Protein AF-0000000073270057 (afdb_homodimer)

Secondary structure (DSSP, 8-state):
-GGGT--GGG-----S-SSHHHHHHHIIIIIIHHHT--EEEEEEEGGGHHHHHHHHHHHHHHHHHHSTT---EEEEEEEP-TTTS-HHHHHHHHHHHHHHHHHHHHHHTT--SHHHHHHHHHHT-TTT-HHHHHHHHHH--HHHHTT-/-GGGT--GGG-----S-SSHHHHHHHIIIIIIHHHT--EEEEEEEGGGHHHHHHHHHHHHHHHHHHSTT---EEEEEEEP-TTTS-HHHHHHHHHHHHHHHHHHHHHHTT--SHHHHHHHHHHT-TTT-HHHHHHHHHH--HHHHTT-

Foldseek 3Di:
DVVVVPDPVVDDDDPLDPDLLSVQQCCVPVPCVVVVPQEEEDEEAPLQQLLNVLNNCLLQVQCQQAPPSHHHHYHYHHDYCPPVDDPVVSVVSSVVNVVNSVVVCVVCVPPNHNVVVVCCCQCPNQVRPPVNVVVVVVVPPVVVVVVD/DVVVVPDPVVDDDDPLDPDLLSVQQCCVPVPCVVVVPQEDEDEEAPLQQLLNVLNNCLLQVQCQQAPVSHHHHYHYHHDYCPPVDDPVVSVVSSVVNVVNSVVVCVVCVPPNHNVVVVCCCQCPNQVRPPVNVVVVVVPPPVVVVVVD

InterPro domains:
  IPR003848 Domain of unknown function DUF218 [PF02698] (4-61)
  IPR014729 Rossmann-like alpha/beta/alpha sandwich fold [G3DSA:3.40.50.620] (1-71)
  IPR051599 Cell Envelope Integrity and Synthesis Associated Protein [PTHR30336] (4-132)

Solvent-accessible surface area (backbone atoms only — not comparable to full-atom values): 16628 Å² total; per-residue (Å²): 100,67,84,71,67,47,59,58,88,70,50,79,73,74,85,72,44,86,47,71,65,37,45,34,48,46,48,38,30,66,39,28,59,46,57,63,55,45,72,47,78,48,75,44,45,44,66,52,38,66,37,50,49,55,42,38,50,50,47,53,46,21,34,35,72,60,39,88,81,53,75,68,50,78,46,82,44,69,38,82,55,78,86,73,54,57,68,69,58,47,53,52,49,39,52,52,35,52,52,50,38,54,50,50,50,60,74,49,66,79,53,72,35,33,36,47,51,48,50,44,42,45,66,62,33,50,86,50,5,48,78,32,35,69,56,40,69,64,56,66,44,70,71,60,65,68,71,104,98,65,84,71,66,47,58,58,89,71,48,80,71,75,86,72,46,87,46,70,64,36,46,32,49,46,49,38,32,66,39,27,60,45,56,63,54,45,70,46,78,47,74,44,46,45,68,51,36,66,39,50,50,55,40,38,52,49,48,52,46,21,35,36,72,59,40,89,78,53,75,66,48,77,44,82,44,68,38,83,55,78,86,72,54,56,70,68,56,45,51,51,49,38,52,52,34,51,52,51,37,52,51,48,50,62,73,48,65,80,53,74,34,33,36,47,51,48,50,44,40,45,66,64,34,51,86,50,5,50,79,33,35,69,56,40,67,64,56,66,43,72,71,60,63,67,71,107

Organism: Auxenochlorella protothecoides (NCBI:txid3075)

Nearest PDB structures (foldseek):
  6bo7-assembly2_E  TM=6.286E-01  e=2.097E+00  Plasmodium vivax
  6bo7-assembly2_E  TM=6.281E-01  e=4.415E+00  Plasmodium vivax
  4y7k-assembly1_E  TM=2.689E-01  e=6.740E+00  Methanosarcina acetivorans C2A

Radius of gyration: 20.95 Å; Cα contacts (8 Å, |Δi|>4): 346; chains: 2; bounding box: 43×62×50 Å

Structure (mmCIF, N/CA/C/O backbone):
data_AF-0000000073270057-model_v1
#
loop_
_entity.id
_entity.type
_entity.pdbx_description
1 polymer 'DUF218 domain-containing protein'
#
loop_
_atom_site.group_PDB
_atom_site.id
_atom_site.type_symbol
_atom_site.label_atom_id
_atom_site.label_alt_id
_atom_site.label_comp_id
_atom_site.label_asym_id
_atom_site.label_entity_id
_atom_site.label_seq_id
_atom_site.pdbx_PDB_ins_code
_atom_site.Cartn_x
_atom_site.Cartn_y
_atom_site.Cartn_z
_atom_site.occupancy
_atom_site.B_iso_or_equiv
_atom_site.auth_seq_id
_atom_site.auth_comp_id
_atom_site.auth_asym_id
_atom_site.auth_atom_id
_atom_site.pdbx_PDB_model_num
ATOM 1 N N . MET A 1 1 ? 14.992 17.047 -1.521 1 48.62 1 MET A N 1
ATOM 2 C CA . MET A 1 1 ? 15.344 16.078 -0.495 1 48.62 1 MET A CA 1
ATOM 3 C C . MET A 1 1 ? 16.672 15.391 -0.826 1 48.62 1 MET A C 1
ATOM 5 O O . MET A 1 1 ? 17.609 15.422 -0.025 1 48.62 1 MET A O 1
ATOM 9 N N . LEU A 1 2 ? 16.75 14.672 -1.949 1 47.75 2 LEU A N 1
ATOM 10 C CA . LEU A 1 2 ? 18.047 14.148 -2.367 1 47.75 2 LEU A CA 1
ATOM 11 C C . LEU A 1 2 ? 19.078 15.266 -2.484 1 47.75 2 LEU A C 1
ATOM 13 O O . LEU A 1 2 ? 20.234 15.094 -2.1 1 47.75 2 LEU A O 1
ATOM 17 N N . GLY A 1 3 ? 18.484 16.203 -2.889 1 47.69 3 GLY A N 1
ATOM 18 C CA . GLY A 1 3 ? 19.375 17.344 -3.062 1 47.69 3 GLY A CA 1
ATOM 19 C C . GLY A 1 3 ? 19.922 17.875 -1.753 1 47.69 3 GLY A C 1
ATOM 20 O O . GLY A 1 3 ? 20.938 18.578 -1.735 1 47.69 3 GLY A O 1
ATOM 21 N N . LEU A 1 4 ? 19.25 17.547 -0.734 1 53.75 4 LEU A N 1
ATOM 22 C CA . LEU A 1 4 ? 19.672 18.094 0.555 1 53.75 4 LEU A CA 1
ATOM 23 C C . LEU A 1 4 ? 20.578 17.109 1.296 1 53.75 4 LEU A C 1
ATOM 25 O O . LEU A 1 4 ? 20.891 17.328 2.467 1 53.75 4 LEU A O 1
ATOM 29 N N . GLY A 1 5 ? 21 16.062 0.644 1 50.72 5 GLY A N 1
ATOM 30 C CA . GLY A 1 5 ? 22.016 15.211 1.239 1 50.72 5 GLY A CA 1
ATOM 31 C C . GLY A 1 5 ? 21.438 13.977 1.906 1 50.72 5 GLY A C 1
ATOM 32 O O . GLY A 1 5 ? 22.141 13.266 2.625 1 50.72 5 GLY A O 1
ATOM 33 N N . LEU A 1 6 ? 20.109 13.836 1.943 1 53.03 6 LEU A N 1
ATOM 34 C CA . LEU A 1 6 ? 19.562 12.625 2.543 1 53.03 6 LEU A CA 1
ATOM 35 C C . LEU A 1 6 ? 19.922 11.398 1.712 1 53.03 6 LEU A C 1
ATOM 37 O O . LEU A 1 6 ? 19.922 11.453 0.48 1 53.03 6 LEU A O 1
ATOM 41 N N . PRO A 1 7 ? 20.516 10.492 2.516 1 51.38 7 PRO A N 1
ATOM 42 C CA . PRO A 1 7 ? 20.844 9.281 1.763 1 51.38 7 PRO A CA 1
ATOM 43 C C . PRO A 1 7 ? 19.656 8.711 0.992 1 51.38 7 PRO A C 1
ATOM 45 O O . PRO A 1 7 ? 18.516 8.797 1.459 1 51.38 7 PRO A O 1
ATOM 48 N N . ALA A 1 8 ? 19.875 8.469 -0.181 1 50.47 8 ALA A N 1
ATOM 49 C CA . ALA A 1 8 ? 18.859 7.969 -1.1 1 50.47 8 ALA A CA 1
ATOM 50 C C . ALA A 1 8 ? 18.109 6.785 -0.494 1 50.47 8 ALA A C 1
ATOM 52 O O . ALA A 1 8 ? 16.906 6.629 -0.704 1 50.47 8 ALA A O 1
ATOM 53 N N . ASN A 1 9 ? 18.844 6.043 0.317 1 51.12 9 ASN A N 1
ATOM 54 C CA . ASN A 1 9 ? 18.25 4.844 0.906 1 51.12 9 ASN A CA 1
ATOM 55 C C . ASN A 1 9 ? 17.266 5.195 2.02 1 51.12 9 ASN A C 1
ATOM 57 O O . ASN A 1 9 ? 16.547 4.328 2.514 1 51.12 9 ASN A O 1
ATOM 61 N N . SER A 1 10 ? 17.266 6.449 2.242 1 50.81 10 SER A N 1
ATOM 62 C CA . SER A 1 10 ? 16.391 6.875 3.322 1 50.81 10 SER A CA 1
ATOM 63 C C . SER A 1 10 ? 15.07 7.414 2.777 1 50.81 10 SER A C 1
ATOM 65 O O . SER A 1 10 ? 14.172 7.777 3.545 1 50.81 10 SER A O 1
ATOM 67 N N . LEU A 1 11 ? 15.062 7.57 1.479 1 52.53 11 LEU A N 1
ATOM 68 C CA . LEU A 1 11 ? 13.859 8.133 0.872 1 52.53 11 LEU A CA 1
ATOM 69 C C . LEU A 1 11 ? 12.984 7.039 0.273 1 52.53 11 LEU A C 1
ATOM 71 O O . LEU A 1 11 ? 13.469 6.203 -0.495 1 52.53 11 LEU A O 1
ATOM 75 N N . LEU A 1 12 ? 11.883 6.832 0.981 1 56.53 12 LEU A N 1
ATOM 76 C CA . LEU A 1 12 ? 10.891 5.934 0.403 1 56.53 12 LEU A CA 1
ATOM 77 C C . LEU A 1 12 ? 9.844 6.711 -0.378 1 56.53 12 LEU A C 1
ATOM 79 O O . LEU A 1 12 ? 9.336 7.73 0.101 1 56.53 12 LEU A O 1
ATOM 83 N N . LYS A 1 13 ? 9.914 6.562 -1.73 1 54.62 13 LYS A N 1
ATOM 84 C CA . LYS A 1 13 ? 8.852 7.172 -2.525 1 54.62 13 LYS A CA 1
ATOM 85 C C . LYS A 1 13 ? 7.605 6.293 -2.543 1 54.62 13 LYS A C 1
ATOM 87 O O . LYS A 1 13 ? 7.688 5.09 -2.803 1 54.62 13 LYS A O 1
ATOM 92 N N . GLU A 1 14 ? 6.543 6.809 -1.896 1 54.81 14 GLU A N 1
ATOM 93 C CA . GLU A 1 14 ? 5.281 6.094 -2.039 1 54.81 14 GLU A CA 1
ATOM 94 C C . GLU A 1 14 ? 4.508 6.574 -3.264 1 54.81 14 GLU A C 1
ATOM 96 O O . GLU A 1 14 ? 4.238 7.77 -3.402 1 54.81 14 GLU A O 1
ATOM 101 N N . CYS A 1 15 ? 4.391 5.762 -4.27 1 50.41 15 CYS A N 1
ATOM 102 C CA . CYS A 1 15 ? 3.77 6.145 -5.531 1 50.41 15 CYS A CA 1
ATOM 103 C C . CYS A 1 15 ? 2.277 5.828 -5.523 1 50.41 15 CYS A C 1
ATOM 105 O O . CYS A 1 15 ? 1.575 6.105 -6.496 1 50.41 15 CYS A O 1
ATOM 107 N N . SER A 1 16 ? 1.818 5.406 -4.438 1 54.44 16 SER A N 1
ATOM 108 C CA . SER A 1 16 ? 0.433 4.949 -4.414 1 54.44 16 SER A CA 1
ATOM 109 C C . SER A 1 16 ? -0.507 6.059 -3.953 1 54.44 16 SER A C 1
ATOM 111 O O . SER A 1 16 ? -1.729 5.898 -3.984 1 54.44 16 SER A O 1
ATOM 113 N N . SER A 1 17 ? 0.063 7.188 -3.623 1 62.81 17 SER A N 1
ATOM 114 C CA . SER A 1 17 ? -0.764 8.195 -2.965 1 62.81 17 SER A CA 1
ATOM 115 C C . SER A 1 17 ? -1.146 9.312 -3.928 1 62.81 17 SER A C 1
ATOM 117 O O . SER A 1 17 ? -0.277 9.93 -4.551 1 62.81 17 SER A O 1
ATOM 119 N N . TYR A 1 18 ? -2.471 9.453 -4.133 1 67.81 18 TYR A N 1
ATOM 120 C CA . TYR A 1 18 ? -2.984 10.516 -4.996 1 67.81 18 TYR A CA 1
ATOM 121 C C . TYR A 1 18 ? -3.422 11.719 -4.176 1 67.81 18 TYR A C 1
ATOM 123 O O . TYR A 1 18 ? -3.654 12.797 -4.727 1 67.81 18 TYR A O 1
ATOM 131 N N . ASP A 1 19 ? -3.508 11.562 -2.916 1 81.62 19 ASP A N 1
ATOM 132 C CA . ASP A 1 19 ? -3.93 12.633 -2.023 1 81.62 19 ASP A CA 1
ATOM 133 C C . ASP A 1 19 ? -3.432 12.391 -0.6 1 81.62 19 ASP A C 1
ATOM 135 O O . ASP A 1 19 ? -2.719 11.422 -0.343 1 81.62 19 ASP A O 1
ATOM 139 N N . THR A 1 20 ? -3.734 13.312 0.233 1 88 20 THR A N 1
ATOM 140 C CA . THR A 1 20 ? -3.219 13.266 1.597 1 88 20 THR A CA 1
ATOM 141 C C . THR A 1 20 ? -3.789 12.07 2.354 1 88 20 THR A C 1
ATOM 143 O O . THR A 1 20 ? -3.117 11.492 3.209 1 88 20 THR A O 1
ATOM 146 N N . VAL A 1 21 ? -5.043 11.688 2.039 1 91.94 21 VAL A N 1
ATOM 147 C CA . VAL A 1 21 ? -5.645 10.508 2.658 1 91.94 21 VAL A CA 1
ATOM 148 C C . VAL A 1 21 ? -4.836 9.266 2.299 1 91.94 21 VAL A C 1
ATOM 150 O O . VAL A 1 21 ? -4.508 8.453 3.17 1 91.94 21 VAL A O 1
ATOM 153 N N . GLY A 1 22 ? -4.516 9.188 1.061 1 90.81 22 GLY A N 1
ATOM 154 C CA . GLY A 1 22 ? -3.672 8.094 0.619 1 90.81 22 GLY A CA 1
ATOM 155 C C . GLY A 1 22 ? -2.307 8.086 1.277 1 90.81 22 GLY A C 1
ATOM 156 O O . GLY A 1 22 ? -1.794 7.031 1.65 1 90.81 22 GLY A O 1
ATOM 157 N N . ASN A 1 23 ? -1.718 9.273 1.425 1 88.44 23 ASN A N 1
ATOM 158 C CA . ASN A 1 23 ? -0.438 9.383 2.117 1 88.44 23 ASN A CA 1
ATOM 159 C C . ASN A 1 23 ? -0.498 8.758 3.508 1 88.44 23 ASN A C 1
ATOM 161 O O . ASN A 1 23 ? 0.405 8.016 3.9 1 88.44 23 ASN A O 1
ATOM 165 N N . GLY A 1 24 ? -1.526 9.055 4.199 1 93.44 24 GLY A N 1
ATOM 166 C CA . GLY A 1 24 ? -1.699 8.492 5.531 1 93.44 24 GLY A CA 1
ATOM 167 C C . GLY A 1 24 ? -1.9 6.992 5.523 1 93.44 24 GLY A C 1
ATOM 168 O O . GLY A 1 24 ? -1.242 6.27 6.273 1 93.44 24 GLY A O 1
ATOM 169 N N . TYR A 1 25 ? -2.756 6.566 4.648 1 93.06 25 TYR A N 1
ATOM 170 C CA . TYR A 1 25 ? -3.121 5.152 4.602 1 93.06 25 TYR A CA 1
ATOM 171 C C . TYR A 1 25 ? -1.956 4.305 4.105 1 93.06 25 TYR A C 1
ATOM 173 O O . TYR A 1 25 ? -1.595 3.309 4.734 1 93.06 25 TYR A O 1
ATOM 181 N N . PHE A 1 26 ? -1.362 4.699 3.061 1 91.5 26 PHE A N 1
ATOM 182 C CA . PHE A 1 26 ? -0.358 3.863 2.412 1 91.5 26 PHE A CA 1
ATOM 183 C C . PHE A 1 26 ? 0.968 3.932 3.16 1 91.5 26 PHE A C 1
ATOM 185 O O . PHE A 1 26 ? 1.716 2.953 3.201 1 91.5 26 PHE A O 1
ATOM 192 N N . SER A 1 27 ? 1.348 5.082 3.789 1 91.12 27 SER A N 1
ATOM 193 C CA . SER A 1 27 ? 2.525 5.129 4.648 1 91.12 27 SER A CA 1
ATOM 194 C C . SER A 1 27 ? 2.396 4.156 5.816 1 91.12 27 SER A C 1
ATOM 196 O O . SER A 1 27 ? 3.385 3.547 6.234 1 91.12 27 SER A O 1
ATOM 198 N N . LEU A 1 28 ? 1.19 4.027 6.273 1 92.62 28 LEU A N 1
ATOM 199 C CA . LEU A 1 28 ? 0.91 3.098 7.363 1 92.62 28 LEU A CA 1
ATOM 200 C C . LEU A 1 28 ? 1.009 1.653 6.883 1 92.62 28 LEU A C 1
ATOM 202 O O . LEU A 1 28 ? 1.769 0.859 7.441 1 92.62 28 LEU A O 1
ATOM 206 N N . THR A 1 29 ? 0.277 1.354 5.852 1 92.19 29 THR A N 1
ATOM 207 C CA . THR A 1 29 ? 0.037 -0.037 5.48 1 92.19 29 THR A CA 1
ATOM 208 C C . THR A 1 29 ? 1.23 -0.607 4.719 1 92.19 29 THR A C 1
ATOM 210 O O . THR A 1 29 ? 1.597 -1.769 4.91 1 92.19 29 THR A O 1
ATOM 213 N N . ILE A 1 30 ? 1.859 0.177 3.916 1 90.44 30 ILE A N 1
ATOM 214 C CA . ILE A 1 30 ? 2.939 -0.307 3.062 1 90.44 30 ILE A CA 1
ATOM 215 C C . ILE A 1 30 ? 4.258 -0.28 3.832 1 90.44 30 ILE A C 1
ATOM 217 O O . ILE A 1 30 ? 5.129 -1.124 3.613 1 90.44 30 ILE A O 1
ATOM 221 N N . HIS A 1 31 ? 4.367 0.638 4.84 1 90.56 31 HIS A N 1
ATOM 222 C CA . HIS A 1 31 ? 5.684 0.838 5.43 1 90.56 31 HIS A CA 1
ATOM 223 C C . HIS A 1 31 ? 5.652 0.629 6.941 1 90.56 31 HIS A C 1
ATOM 225 O O . HIS A 1 31 ? 6.301 -0.281 7.461 1 90.56 31 HIS A O 1
ATOM 231 N N . ALA A 1 32 ? 4.898 1.386 7.641 1 90.94 32 ALA A N 1
ATOM 232 C CA . ALA A 1 32 ? 4.984 1.407 9.094 1 90.94 32 ALA A CA 1
ATOM 233 C C . ALA A 1 32 ? 4.648 0.041 9.688 1 90.94 32 ALA A C 1
ATOM 235 O O . ALA A 1 32 ? 5.355 -0.455 10.562 1 90.94 32 ALA A O 1
ATOM 236 N N . ILE A 1 33 ? 3.584 -0.578 9.172 1 90.5 33 ILE A N 1
ATOM 237 C CA . ILE A 1 33 ? 3.137 -1.846 9.742 1 90.5 33 ILE A CA 1
ATOM 238 C C . ILE A 1 33 ? 4.141 -2.945 9.406 1 90.5 33 ILE A C 1
ATOM 240 O O . ILE A 1 33 ? 4.68 -3.598 10.297 1 90.5 33 ILE A O 1
ATOM 244 N N . PRO A 1 34 ? 4.484 -3.084 8.125 1 90.44 34 PRO A N 1
ATOM 245 C CA . PRO A 1 34 ? 5.391 -4.191 7.816 1 90.44 34 PRO A CA 1
ATOM 246 C C . PRO A 1 34 ? 6.793 -3.986 8.391 1 90.44 34 PRO A C 1
ATOM 248 O O . PRO A 1 34 ? 7.457 -4.953 8.766 1 90.44 34 PRO A O 1
ATOM 251 N N . ALA A 1 35 ? 7.254 -2.803 8.484 1 89.19 35 ALA A N 1
ATOM 252 C CA . ALA A 1 35 ? 8.602 -2.512 8.969 1 89.19 35 ALA A CA 1
ATOM 253 C C . ALA A 1 35 ? 8.617 -2.371 10.484 1 89.19 35 ALA A C 1
ATOM 255 O O . ALA A 1 35 ? 9.688 -2.227 11.094 1 89.19 35 ALA A O 1
ATOM 256 N N . ARG A 1 36 ? 7.488 -2.311 11.062 1 88.62 36 ARG A N 1
ATOM 257 C CA . ARG A 1 36 ? 7.316 -2.16 12.508 1 88.62 36 ARG A CA 1
ATOM 258 C C . ARG A 1 36 ? 7.863 -0.821 12.992 1 88.62 36 ARG A C 1
ATOM 260 O O . ARG A 1 36 ? 8.523 -0.751 14.031 1 88.62 36 ARG A O 1
ATOM 267 N N . TRP A 1 37 ? 7.688 0.157 12.133 1 89.31 37 TRP A N 1
ATOM 268 C CA . TRP A 1 37 ? 7.992 1.517 12.57 1 89.31 37 TRP A CA 1
ATOM 269 C C . TRP A 1 37 ? 6.969 2.006 13.586 1 89.31 37 TRP A C 1
ATOM 271 O O . TRP A 1 37 ? 5.762 1.844 13.383 1 89.31 37 TRP A O 1
ATOM 281 N N . ARG A 1 38 ? 7.445 2.623 14.656 1 90.69 38 ARG A N 1
ATOM 282 C CA . ARG A 1 38 ? 6.52 3.084 15.695 1 90.69 38 ARG A CA 1
ATOM 283 C C . ARG A 1 38 ? 6.609 4.594 15.867 1 90.69 38 ARG A C 1
ATOM 285 O O . ARG A 1 38 ? 5.734 5.203 16.484 1 90.69 38 ARG A O 1
ATOM 292 N N . ARG A 1 39 ? 7.672 5.145 15.398 1 91.62 39 ARG A N 1
ATOM 293 C CA . ARG A 1 39 ? 7.879 6.586 15.461 1 91.62 39 ARG A CA 1
ATOM 294 C C . ARG A 1 39 ? 7.938 7.188 14.055 1 91.62 39 ARG A C 1
ATOM 296 O O . ARG A 1 39 ? 8.719 6.734 13.219 1 91.62 39 ARG A O 1
ATOM 303 N N . LEU A 1 40 ? 7.047 8.141 13.797 1 92.12 40 LEU A N 1
ATOM 304 C CA . LEU A 1 40 ? 7.004 8.789 12.484 1 92.12 40 LEU A CA 1
ATOM 305 C C . LEU A 1 40 ? 6.973 10.305 12.625 1 92.12 40 LEU A C 1
ATOM 307 O O . LEU A 1 40 ? 6.262 10.836 13.484 1 92.12 40 LEU A O 1
ATOM 311 N N . ALA A 1 41 ? 7.777 10.945 11.773 1 92.94 41 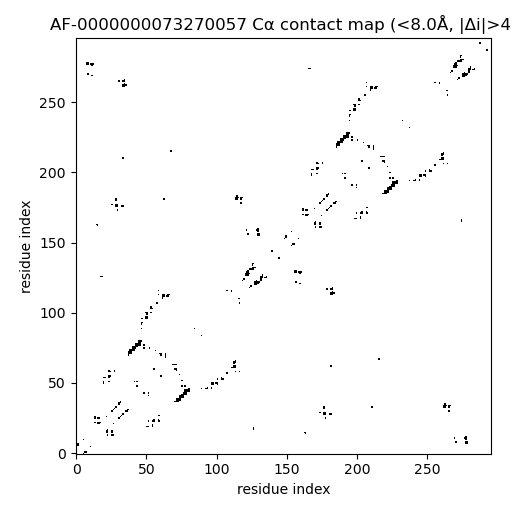ALA A N 1
ATOM 312 C CA . ALA A 1 41 ? 7.719 12.398 11.664 1 92.94 41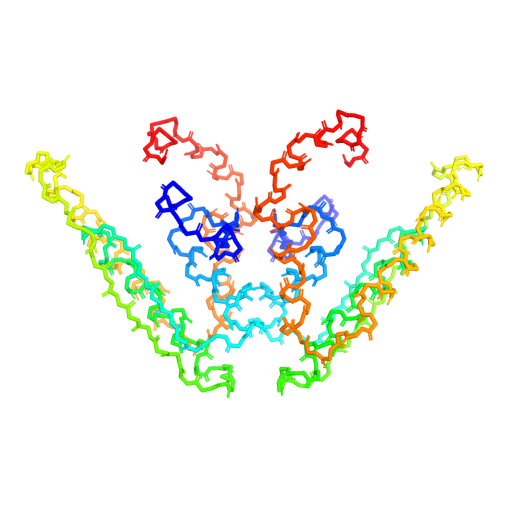 ALA A CA 1
ATOM 313 C C . ALA A 1 41 ? 7.027 12.82 10.367 1 92.94 41 ALA A C 1
ATOM 315 O O . ALA A 1 41 ? 7.375 12.352 9.281 1 92.94 41 ALA A O 1
ATOM 316 N N . VAL A 1 42 ? 6.016 13.625 10.5 1 92.19 42 VAL A N 1
ATOM 317 C CA . VAL A 1 42 ? 5.312 14.188 9.359 1 92.19 42 VAL A CA 1
ATOM 318 C C . VAL A 1 42 ? 5.73 15.641 9.148 1 92.19 42 VAL A C 1
ATOM 320 O O . VAL A 1 42 ? 5.613 16.469 10.062 1 92.19 42 VAL A O 1
ATOM 323 N N . ILE A 1 43 ? 6.316 15.93 7.965 1 91 43 ILE A N 1
ATOM 324 C CA . ILE A 1 43 ? 6.789 17.281 7.652 1 91 43 ILE A CA 1
ATOM 325 C C . ILE A 1 43 ? 6.035 17.812 6.441 1 91 43 ILE A C 1
ATOM 327 O O . ILE A 1 43 ? 5.977 17.172 5.395 1 91 43 ILE A O 1
ATOM 331 N N . THR A 1 44 ? 5.34 18.891 6.555 1 89.81 44 THR A N 1
ATOM 332 C CA . THR A 1 44 ? 4.664 19.547 5.441 1 89.81 44 THR A CA 1
ATOM 333 C C . THR A 1 44 ? 4.52 21.047 5.703 1 89.81 44 THR A C 1
ATOM 335 O O . THR A 1 44 ? 4.957 21.547 6.742 1 89.81 44 THR A O 1
ATOM 338 N N . SER A 1 45 ? 3.979 21.766 4.711 1 88.12 45 SER A N 1
ATOM 339 C CA . SER A 1 45 ? 3.76 23.188 4.863 1 88.12 45 SER A CA 1
ATOM 340 C C . SER A 1 45 ? 2.789 23.484 6 1 88.12 45 SER A C 1
ATOM 342 O O . SER A 1 45 ? 1.885 22.703 6.273 1 88.12 45 SER A O 1
ATOM 344 N N . ALA A 1 46 ? 2.98 24.656 6.586 1 92.19 46 ALA A N 1
ATOM 345 C CA . ALA A 1 46 ? 2.174 25.047 7.738 1 92.19 46 ALA A CA 1
ATOM 346 C C . ALA A 1 46 ? 0.689 25.078 7.391 1 92.19 46 ALA A C 1
ATOM 348 O O . ALA A 1 46 ? -0.147 24.609 8.172 1 92.19 46 ALA A O 1
ATOM 349 N N . PHE A 1 47 ? 0.32 25.625 6.289 1 90 47 PHE A N 1
ATOM 350 C CA . PHE A 1 47 ? -1.087 25.75 5.93 1 90 47 PHE A CA 1
ATOM 351 C C . PHE A 1 47 ? -1.717 24.391 5.707 1 90 47 PHE A C 1
ATOM 353 O O . PHE A 1 47 ? -2.934 24.234 5.836 1 90 47 PHE A O 1
ATOM 360 N N . HIS A 1 48 ? -0.917 23.391 5.383 1 92.56 48 HIS A N 1
ATOM 361 C CA . HIS A 1 48 ? -1.385 22.047 5.062 1 92.56 48 HIS A CA 1
ATOM 362 C C . HIS A 1 48 ? -1.366 21.141 6.293 1 92.56 48 HIS A C 1
ATOM 364 O O . HIS A 1 48 ? -1.983 20.078 6.297 1 92.56 48 HIS A O 1
ATOM 370 N N . MET A 1 49 ? -0.755 21.516 7.348 1 95.69 49 MET A N 1
ATOM 371 C CA . MET A 1 49 ? -0.464 20.656 8.492 1 95.69 49 MET A CA 1
ATOM 372 C C . MET A 1 49 ? -1.746 20.266 9.219 1 95.69 49 MET A C 1
ATOM 374 O O . MET A 1 49 ? -1.892 19.109 9.656 1 95.69 49 MET A O 1
ATOM 378 N N . PRO A 1 50 ? -2.693 21.156 9.336 1 96.06 50 PRO A N 1
ATOM 379 C CA . PRO A 1 50 ? -3.912 20.734 10.031 1 96.06 50 PRO A CA 1
ATOM 380 C C . PRO A 1 50 ? -4.582 19.531 9.375 1 96.06 50 PRO A C 1
ATOM 382 O O . PRO A 1 50 ? -5.004 18.594 10.07 1 96.06 50 PRO A O 1
ATOM 385 N N . ARG A 1 51 ? -4.621 19.5 8.117 1 95.88 51 ARG A N 1
ATOM 386 C CA . ARG A 1 51 ? -5.223 18.375 7.398 1 95.88 51 ARG A CA 1
ATOM 387 C C . ARG A 1 51 ? -4.367 17.125 7.527 1 95.88 51 ARG A C 1
ATOM 389 O O . ARG A 1 51 ? -4.887 16.031 7.77 1 95.88 51 ARG A O 1
ATOM 396 N N . ALA A 1 52 ? -3.111 17.281 7.344 1 94.81 52 ALA A N 1
ATOM 397 C CA . ALA A 1 52 ? -2.203 16.156 7.488 1 94.81 52 ALA A CA 1
ATOM 398 C C . ALA A 1 52 ? -2.328 15.516 8.875 1 94.81 52 ALA A C 1
ATOM 400 O O . ALA A 1 52 ? -2.475 14.297 8.992 1 94.81 52 ALA A O 1
ATOM 401 N N . ARG A 1 53 ? -2.328 16.375 9.836 1 97.25 53 ARG A N 1
ATOM 402 C CA . ARG A 1 53 ? -2.424 15.906 11.219 1 97.25 53 ARG A CA 1
ATOM 403 C C . ARG A 1 53 ? -3.717 15.133 11.445 1 97.25 53 ARG A C 1
ATOM 405 O O . ARG A 1 53 ? -3.705 14.055 12.039 1 97.25 53 ARG A O 1
ATOM 412 N N . ALA A 1 54 ? -4.773 15.664 11.023 1 97.69 54 ALA A N 1
ATOM 413 C CA . ALA A 1 54 ? -6.066 15.008 11.195 1 97.69 54 ALA A CA 1
ATOM 414 C C . ALA A 1 54 ? -6.074 13.625 10.547 1 97.69 54 ALA A C 1
ATOM 416 O O . ALA A 1 54 ? -6.531 12.648 11.148 1 97.69 54 ALA A O 1
ATOM 417 N N . ILE A 1 55 ? -5.551 13.508 9.414 1 97.12 55 ILE A N 1
ATOM 418 C CA . ILE A 1 55 ? -5.578 12.281 8.633 1 97.12 55 ILE A CA 1
ATOM 419 C C . ILE A 1 55 ? -4.641 11.25 9.258 1 97.12 55 ILE A C 1
ATOM 421 O O . ILE A 1 55 ? -5.027 10.094 9.453 1 97.12 55 ILE A O 1
ATOM 425 N N . PHE A 1 56 ? -3.439 11.672 9.562 1 97.12 56 PHE A N 1
ATOM 426 C CA . PHE A 1 56 ? -2.471 10.742 10.133 1 97.12 56 PHE A CA 1
ATOM 427 C C . PHE A 1 56 ? -2.908 10.281 11.516 1 97.12 56 PHE A C 1
ATOM 429 O O . PHE A 1 56 ? -2.809 9.094 11.836 1 97.12 56 PHE A O 1
ATOM 436 N N . ASP A 1 57 ? -3.379 11.18 12.312 1 96.62 57 ASP A N 1
ATOM 437 C CA . ASP A 1 57 ? -3.855 10.805 13.633 1 96.62 57 ASP A CA 1
ATOM 438 C C . ASP A 1 57 ? -4.977 9.773 13.547 1 96.62 57 ASP A C 1
ATOM 440 O O . ASP A 1 57 ? -4.973 8.781 14.273 1 96.62 57 ASP A O 1
ATOM 444 N N . THR A 1 58 ? -5.91 10.023 12.703 1 96.5 58 THR A N 1
ATOM 445 C CA . THR A 1 58 ? -7.039 9.109 12.555 1 96.5 58 THR A CA 1
ATOM 446 C C . THR A 1 58 ? -6.578 7.754 12.039 1 96.5 58 THR A C 1
ATOM 448 O O . THR A 1 58 ? -6.914 6.719 12.609 1 96.5 58 THR A O 1
ATOM 451 N N . THR A 1 59 ? -5.836 7.75 10.984 1 95.75 59 THR A N 1
ATOM 452 C CA . THR A 1 59 ? -5.406 6.527 10.312 1 95.75 59 THR A CA 1
ATOM 453 C C . THR A 1 59 ? -4.551 5.672 11.234 1 95.75 59 THR A C 1
ATOM 455 O O . THR A 1 59 ? -4.836 4.488 11.438 1 95.75 59 THR A O 1
ATOM 458 N N . TYR A 1 60 ? -3.547 6.285 11.781 1 94.81 60 TYR A N 1
ATOM 459 C CA . TYR A 1 60 ? -2.637 5.551 12.656 1 94.81 60 TYR A CA 1
ATOM 460 C C . TYR A 1 60 ? -3.309 5.207 13.977 1 94.81 60 TYR A C 1
ATOM 462 O O . TYR A 1 60 ? -2.99 4.188 14.602 1 94.81 60 TYR A O 1
ATOM 470 N N . GLY A 1 61 ? -4.238 6.066 14.422 1 93.44 61 GLY A N 1
ATOM 471 C CA . GLY A 1 61 ? -5.039 5.754 15.594 1 93.44 61 GLY A CA 1
ATOM 472 C C . GLY A 1 61 ? -5.91 4.523 15.414 1 93.44 61 GLY A C 1
ATOM 473 O O . GLY A 1 61 ? -6.008 3.691 16.312 1 93.44 61 GLY A O 1
ATOM 474 N N . LEU A 1 62 ? -6.531 4.438 14.273 1 93 62 LEU A N 1
ATOM 475 C CA . LEU A 1 62 ? -7.355 3.271 13.977 1 93 62 LEU A CA 1
ATOM 476 C C . LEU A 1 62 ? -6.523 1.996 13.984 1 93 62 LEU A C 1
ATOM 478 O O . LEU A 1 62 ? -6.992 0.946 14.43 1 93 62 LEU A O 1
ATOM 482 N N . ALA A 1 63 ? -5.305 2.068 13.461 1 92 63 ALA A N 1
ATOM 483 C CA . ALA A 1 63 ? -4.414 0.913 13.438 1 92 63 ALA A CA 1
ATOM 484 C C . ALA A 1 63 ? -4.016 0.5 14.844 1 92 63 ALA A C 1
ATOM 486 O O . ALA A 1 63 ? -3.926 -0.692 15.148 1 92 63 ALA A O 1
ATOM 487 N N . THR A 1 64 ? -3.703 1.442 15.695 1 88.5 64 THR A N 1
ATOM 488 C CA . THR A 1 64 ? -3.344 1.184 17.094 1 88.5 64 THR A CA 1
ATOM 489 C C . THR A 1 64 ? -4.465 0.434 17.797 1 88.5 64 THR A C 1
ATOM 491 O O . THR A 1 64 ? -4.207 -0.517 18.547 1 88.5 64 THR A O 1
ATOM 494 N N . ARG A 1 65 ? -5.645 0.77 17.531 1 81.69 65 ARG A N 1
ATOM 495 C CA . ARG A 1 65 ? -6.801 0.193 18.219 1 81.69 65 ARG A CA 1
ATOM 496 C C . ARG A 1 65 ? -7.078 -1.221 17.719 1 81.69 65 ARG A C 1
ATOM 498 O O . ARG A 1 65 ? -7.672 -2.031 18.422 1 81.69 65 ARG A O 1
ATOM 505 N N . SER A 1 66 ? -6.625 -1.384 16.531 1 72.94 66 SER A N 1
ATOM 506 C CA . SER A 1 66 ? -7.133 -2.605 15.914 1 72.94 66 SER A CA 1
ATOM 507 C C . SER A 1 66 ? -6 -3.582 15.617 1 72.94 66 SER A C 1
ATOM 509 O O . SER A 1 66 ? -6.23 -4.789 15.492 1 72.94 66 SER A O 1
ATOM 511 N N . LEU A 1 67 ? -4.898 -2.984 15.406 1 71.81 67 LEU A N 1
ATOM 512 C CA . LEU A 1 67 ? -3.793 -3.879 15.078 1 71.81 67 LEU A CA 1
ATOM 513 C C . LEU A 1 67 ? -2.828 -4.008 16.25 1 71.81 67 LEU A C 1
ATOM 515 O O . LEU A 1 67 ? -2.734 -3.102 17.078 1 71.81 67 LEU A O 1
ATOM 519 N N . LEU A 1 68 ? -2.566 -4.949 16.953 1 59.34 68 LEU A N 1
ATOM 520 C CA . LEU A 1 68 ? -2.041 -5.34 18.266 1 59.34 68 LEU A CA 1
ATOM 521 C C . LEU A 1 68 ? -0.668 -4.723 18.5 1 59.34 68 LEU A C 1
ATOM 523 O O . LEU A 1 68 ? -0.084 -4.898 19.578 1 59.34 68 LEU A O 1
ATOM 527 N N . GLY A 1 69 ? -0.231 -3.986 17.688 1 60.75 69 GLY A N 1
ATOM 528 C CA . GLY A 1 69 ? 1.209 -3.854 17.844 1 60.75 69 GLY A CA 1
ATOM 529 C C . GLY A 1 69 ? 1.614 -2.648 18.672 1 60.75 69 GLY A C 1
ATOM 530 O O . GLY A 1 69 ? 2.781 -2.25 18.672 1 60.75 69 GLY A O 1
ATOM 531 N N . GLY A 1 70 ? 0.636 -1.97 19.562 1 73.94 70 GLY A N 1
ATOM 532 C CA . GLY A 1 70 ? 1.017 -0.839 20.391 1 73.94 70 GLY A CA 1
ATOM 533 C C . GLY A 1 70 ? 0.863 0.497 19.688 1 73.94 70 GLY A C 1
ATOM 534 O O . GLY A 1 70 ? 0.593 0.543 18.484 1 73.94 70 GLY A O 1
ATOM 535 N N . PRO A 1 71 ? 1.003 1.606 20.438 1 84.75 71 PRO A N 1
ATOM 536 C CA . PRO A 1 71 ? 0.742 2.947 19.906 1 84.75 71 PRO A CA 1
ATOM 537 C C . PRO A 1 71 ? 1.856 3.447 18.984 1 84.75 71 PRO A C 1
ATOM 539 O O . PRO A 1 71 ? 2.992 2.975 19.078 1 84.75 71 PRO A O 1
ATOM 542 N N . PHE A 1 72 ? 1.457 4.219 18 1 91.75 72 PHE A N 1
ATOM 543 C CA . PHE A 1 72 ? 2.393 4.973 17.172 1 91.75 72 PHE A CA 1
ATOM 544 C C . PHE A 1 72 ? 2.684 6.336 17.797 1 91.75 72 PHE A C 1
ATOM 546 O O . PHE A 1 72 ? 1.792 6.965 18.375 1 91.75 72 PHE A O 1
ATOM 553 N N . ALA A 1 73 ? 3.99 6.754 17.797 1 93.81 73 ALA A N 1
ATOM 554 C CA . ALA A 1 73 ? 4.375 8.109 18.172 1 93.81 73 ALA A CA 1
ATOM 555 C C . ALA A 1 73 ? 4.535 8.992 16.938 1 93.81 73 ALA A C 1
ATOM 557 O O . ALA A 1 73 ? 5.52 8.875 16.203 1 93.81 73 ALA A O 1
ATOM 558 N N . LEU A 1 74 ? 3.557 9.828 16.703 1 95.5 74 LEU A N 1
ATOM 559 C CA . LEU A 1 74 ? 3.605 10.734 15.562 1 95.5 74 LEU A CA 1
ATOM 560 C C . LEU A 1 74 ? 4.105 12.109 15.984 1 95.5 74 LEU A C 1
ATOM 562 O O . LEU A 1 74 ? 3.664 12.648 17 1 95.5 74 LEU A O 1
ATOM 566 N N . SER A 1 75 ? 5.098 12.625 15.32 1 95.69 75 SER A N 1
ATOM 567 C CA . SER A 1 75 ? 5.527 14.008 15.5 1 95.69 75 SER A CA 1
ATOM 568 C C . SER A 1 75 ? 5.266 14.828 14.242 1 95.69 75 SER A C 1
ATOM 570 O O . SER A 1 75 ? 5.406 14.336 13.125 1 95.69 75 SER A O 1
ATOM 572 N N . TYR A 1 76 ? 4.891 16.094 14.453 1 96 76 TYR A N 1
ATOM 573 C CA . TYR A 1 76 ? 4.496 16.969 13.352 1 96 76 TYR A CA 1
ATOM 574 C C . TYR A 1 76 ? 5.379 18.203 13.289 1 96 76 TYR A C 1
ATOM 576 O O . TYR A 1 76 ? 5.586 18.875 14.305 1 96 76 TYR A O 1
ATOM 584 N N . HIS A 1 77 ? 5.914 18.438 12.086 1 92.44 77 HIS A N 1
ATOM 585 C CA . HIS A 1 77 ? 6.809 19.562 11.875 1 92.44 77 HIS A CA 1
ATOM 586 C C . HIS A 1 77 ? 6.363 20.406 10.68 1 92.44 77 HIS A C 1
ATOM 588 O O . HIS A 1 77 ? 6.27 19.906 9.562 1 92.44 77 HIS A O 1
ATOM 594 N N . GLU A 1 78 ? 6.152 21.703 10.961 1 93.12 78 GLU A N 1
ATOM 595 C CA . GLU A 1 78 ? 5.641 22.609 9.93 1 93.12 78 GLU A CA 1
ATOM 596 C C . GLU A 1 78 ? 6.773 23.359 9.234 1 93.12 78 GLU A C 1
ATOM 598 O O . GLU A 1 78 ? 7.691 23.844 9.898 1 93.12 78 GLU A O 1
ATOM 603 N N . ALA A 1 79 ? 6.785 23.328 7.906 1 88.31 79 ALA A N 1
ATOM 604 C CA . ALA A 1 79 ? 7.625 24.234 7.141 1 88.31 79 ALA A CA 1
ATOM 605 C C . ALA A 1 79 ? 6.938 25.578 6.938 1 88.31 79 ALA A C 1
ATOM 607 O O . ALA A 1 79 ? 5.766 25.625 6.559 1 88.31 79 ALA A O 1
ATOM 608 N N . SER A 1 80 ? 7.66 26.578 7.184 1 87.44 80 SER A N 1
ATOM 609 C CA . SER A 1 80 ? 7.082 27.922 7.148 1 87.44 80 SER A CA 1
ATOM 610 C C . SER A 1 80 ? 6.566 28.266 5.754 1 87.44 80 SER A C 1
ATOM 612 O O . SER A 1 80 ? 7.219 27.953 4.754 1 87.44 80 SER A O 1
ATOM 614 N N . ASP A 1 81 ? 5.367 28.906 5.75 1 83.69 81 ASP A N 1
ATOM 615 C CA . ASP A 1 81 ? 4.785 29.391 4.496 1 83.69 81 ASP A CA 1
ATOM 616 C C . ASP A 1 81 ? 5.113 30.859 4.266 1 83.69 81 ASP A C 1
ATOM 618 O O . ASP A 1 81 ? 4.648 31.453 3.295 1 83.69 81 ASP A O 1
ATOM 622 N N . GLU A 1 82 ? 5.766 31.359 5.156 1 81.94 82 GLU A N 1
ATOM 623 C CA . GLU A 1 82 ? 6.012 32.812 5.117 1 81.94 82 GLU A CA 1
ATOM 624 C C . GLU A 1 82 ? 6.652 33.219 3.793 1 81.94 82 GLU A C 1
ATOM 626 O O . GLU A 1 82 ? 7.633 32.594 3.355 1 81.94 82 GLU A O 1
ATOM 631 N N . GLY A 1 83 ? 6.086 34.25 3.207 1 83.75 83 GLY A N 1
ATOM 632 C CA . GLY A 1 83 ? 6.633 34.844 2 1 83.75 83 GLY A CA 1
ATOM 633 C C . GLY A 1 83 ? 6.363 34.031 0.751 1 83.75 83 GLY A C 1
ATOM 634 O O . GLY A 1 83 ? 6.762 34.438 -0.349 1 83.75 83 GLY A O 1
ATOM 635 N N . LEU A 1 84 ? 5.68 33.031 0.938 1 80.12 84 LEU A N 1
ATOM 636 C CA . LEU A 1 84 ? 5.48 32.156 -0.203 1 80.12 84 LEU A CA 1
ATOM 637 C C . LEU A 1 84 ? 4.203 32.5 -0.956 1 80.12 84 LEU A C 1
ATOM 639 O O . LEU A 1 84 ? 4.094 32.25 -2.156 1 80.12 84 LEU A O 1
ATOM 643 N N . PHE A 1 85 ? 3.26 33.125 -0.186 1 82.25 85 PHE A N 1
ATOM 644 C CA . PHE A 1 85 ? 1.962 33.438 -0.781 1 82.25 85 PHE A CA 1
ATOM 645 C C . PHE A 1 85 ? 1.532 34.844 -0.464 1 82.25 85 PHE A C 1
ATOM 647 O O . PHE A 1 85 ? 1.929 35.406 0.56 1 82.25 85 PHE A O 1
ATOM 654 N N . ASP A 1 86 ? 0.805 35.312 -1.417 1 88.56 86 ASP A N 1
ATOM 655 C CA . ASP A 1 86 ? 0.039 36.531 -1.091 1 88.56 86 ASP A CA 1
ATOM 656 C C . ASP A 1 86 ? -0.93 36.25 0.06 1 88.56 86 ASP A C 1
ATOM 658 O O . ASP A 1 86 ? -1.531 35.188 0.138 1 88.56 86 ASP A O 1
ATOM 662 N N . PRO A 1 87 ? -1.069 37.219 0.933 1 88.38 87 PRO A N 1
ATOM 663 C CA . PRO A 1 87 ? -1.917 37 2.109 1 88.38 87 PRO A CA 1
ATOM 664 C C . PRO A 1 87 ? -3.316 36.531 1.748 1 88.38 87 PRO A C 1
ATOM 666 O O . PRO A 1 87 ? -3.881 35.688 2.459 1 88.38 87 PRO A O 1
ATOM 669 N N . GLU A 1 88 ? -3.871 37.031 0.715 1 88.31 88 GLU A N 1
ATOM 670 C CA . GLU A 1 88 ? -5.215 36.625 0.312 1 88.31 88 GLU A CA 1
ATOM 671 C C . GLU A 1 88 ? -5.23 35.188 -0.161 1 88.31 88 GLU A C 1
ATOM 673 O O . GLU A 1 88 ? -6.172 34.438 0.134 1 88.31 88 GLU A O 1
ATOM 678 N N . VAL A 1 89 ? -4.25 34.844 -0.889 1 88.62 89 VAL A N 1
ATOM 679 C CA . VAL A 1 89 ? -4.125 33.469 -1.379 1 88.62 89 VAL A CA 1
ATOM 680 C C . VAL A 1 89 ? -3.941 32.5 -0.202 1 88.62 89 VAL A C 1
ATOM 682 O O . VAL A 1 89 ? -4.566 31.453 -0.155 1 88.62 89 VAL A O 1
ATOM 685 N N . LEU A 1 90 ? -3.115 32.938 0.729 1 89.44 90 LEU A N 1
ATOM 686 C CA . LEU A 1 90 ? -2.881 32.125 1.913 1 89.44 90 LEU A CA 1
ATOM 687 C C . LEU A 1 90 ? -4.176 31.891 2.689 1 89.44 90 LEU A C 1
ATOM 689 O O . LEU A 1 90 ? -4.461 30.781 3.131 1 89.44 90 LEU A O 1
ATOM 693 N N . ALA A 1 91 ? -4.902 32.938 2.832 1 90.12 91 ALA A N 1
ATOM 694 C CA . ALA A 1 91 ? -6.168 32.844 3.557 1 90.12 91 ALA A CA 1
ATOM 695 C C . ALA A 1 91 ? -7.121 31.875 2.877 1 90.12 91 ALA A C 1
ATOM 697 O O . ALA A 1 91 ? -7.805 31.109 3.547 1 90.12 91 ALA A O 1
ATOM 698 N N . THR A 1 92 ? -7.164 31.922 1.596 1 89.88 92 THR A N 1
ATOM 699 C CA . THR A 1 92 ? -8.016 31.031 0.826 1 89.88 92 THR A CA 1
ATOM 700 C C . THR A 1 92 ? -7.57 29.578 0.999 1 89.88 92 THR A C 1
ATOM 702 O O . THR A 1 92 ? -8.398 28.688 1.158 1 89.88 92 THR A O 1
ATOM 705 N N . ARG A 1 93 ? -6.34 29.375 0.958 1 88.12 93 ARG A N 1
ATOM 706 C CA . ARG A 1 93 ? -5.789 28.047 1.146 1 88.12 93 ARG A CA 1
ATOM 707 C C . ARG A 1 93 ? -6.117 27.5 2.535 1 88.12 93 ARG A C 1
ATOM 709 O O . ARG A 1 93 ? -6.523 26.344 2.678 1 88.12 93 ARG A O 1
ATOM 716 N N . VAL A 1 94 ? -5.961 28.344 3.461 1 91.31 94 VAL A N 1
ATOM 717 C CA . VAL A 1 94 ? -6.23 27.953 4.84 1 91.31 94 VAL A CA 1
ATOM 718 C C . VAL A 1 94 ? -7.699 27.562 4.988 1 91.31 94 VAL A C 1
ATOM 720 O O . VAL A 1 94 ? -8.023 26.562 5.621 1 91.31 94 VAL A O 1
ATOM 723 N N . ALA A 1 95 ? -8.531 28.328 4.426 1 92.06 95 ALA A N 1
ATOM 724 C CA . ALA A 1 95 ? -9.969 28.047 4.496 1 92.06 95 ALA A CA 1
ATOM 725 C C . ALA A 1 95 ? -10.297 26.703 3.84 1 92.06 95 ALA A C 1
ATOM 727 O O . ALA A 1 95 ? -11.102 25.938 4.363 1 92.06 95 ALA A O 1
ATOM 728 N N . LYS A 1 96 ? -9.703 26.438 2.711 1 92.62 96 LYS A N 1
ATOM 729 C CA . LYS A 1 96 ? -9.914 25.172 2.006 1 92.62 96 LYS A CA 1
ATOM 730 C C . LYS A 1 96 ? -9.445 24 2.848 1 92.62 96 LYS A C 1
ATOM 732 O O . LYS A 1 96 ? -10.109 22.953 2.893 1 92.62 96 LYS A O 1
ATOM 737 N N . GLU A 1 97 ? -8.305 24.188 3.471 1 93.12 97 GLU A N 1
ATOM 738 C CA . GLU A 1 97 ? -7.773 23.141 4.336 1 93.12 97 GLU A CA 1
ATOM 739 C C . GLU A 1 97 ? -8.711 22.859 5.512 1 93.12 97 GLU A C 1
ATOM 741 O O . GLU A 1 97 ? -8.938 21.719 5.883 1 93.12 97 GLU A O 1
ATOM 746 N N . GLN A 1 98 ? -9.234 23.938 6.074 1 94.44 98 GLN A N 1
ATOM 747 C CA . GLN A 1 98 ? -10.148 23.781 7.199 1 94.44 98 GLN A CA 1
ATOM 748 C C . GLN A 1 98 ? -11.406 23.031 6.785 1 94.44 98 GLN A C 1
ATOM 750 O O . GLN A 1 98 ? -11.891 22.172 7.527 1 94.44 98 GLN A O 1
ATOM 755 N N . ALA A 1 99 ? -11.875 23.344 5.656 1 94.38 99 ALA A N 1
ATOM 756 C CA . ALA A 1 99 ? -13.047 22.641 5.145 1 94.38 99 ALA A CA 1
ATOM 757 C C . ALA A 1 99 ? -12.75 21.172 4.914 1 94.38 99 ALA A C 1
ATOM 759 O O . ALA A 1 99 ? -13.586 20.312 5.207 1 94.38 99 ALA A O 1
ATOM 760 N N . ALA A 1 100 ? -11.617 20.875 4.41 1 93.69 100 ALA A N 1
ATOM 761 C CA . ALA A 1 100 ? -11.195 19.484 4.16 1 93.69 100 ALA A CA 1
ATOM 762 C C . ALA A 1 100 ? -11.086 18.703 5.465 1 93.69 100 ALA A C 1
ATOM 764 O O . ALA A 1 100 ? -11.445 17.531 5.527 1 93.69 100 ALA A O 1
ATOM 765 N N . VAL A 1 101 ? -10.594 19.359 6.457 1 96.31 101 VAL A N 1
ATOM 766 C CA . VAL A 1 101 ? -10.469 18.734 7.766 1 96.31 101 VAL A CA 1
ATOM 767 C C . VAL A 1 101 ? -11.852 18.375 8.312 1 96.31 101 VAL A C 1
ATOM 769 O O . VAL A 1 101 ? -12.07 17.266 8.805 1 96.31 101 VAL A O 1
ATOM 772 N N . ALA A 1 102 ? -12.727 19.328 8.227 1 96.5 102 ALA A N 1
ATOM 773 C CA . ALA A 1 102 ? -14.086 19.109 8.719 1 96.5 102 ALA A CA 1
ATOM 774 C C . ALA A 1 102 ? -14.75 17.938 7.988 1 96.5 102 ALA A C 1
ATOM 776 O O . ALA A 1 102 ? -15.406 17.109 8.609 1 96.5 102 ALA A O 1
ATOM 777 N N . THR A 1 103 ? -14.633 17.859 6.719 1 94.56 103 THR A N 1
ATOM 778 C CA . THR A 1 103 ? -15.18 16.781 5.906 1 94.56 103 THR A CA 1
ATOM 779 C C . THR A 1 103 ? -14.578 15.438 6.316 1 94.56 103 THR A C 1
ATOM 781 O O . THR A 1 103 ? -15.297 14.445 6.457 1 94.56 103 THR A O 1
ATOM 784 N N . TRP A 1 104 ? -13.289 15.422 6.492 1 95.38 104 TRP A N 1
ATOM 785 C CA . TRP A 1 104 ? -12.602 14.211 6.91 1 95.38 104 TRP A CA 1
ATOM 786 C C . TRP A 1 104 ? -13.125 13.719 8.258 1 95.38 104 TRP A C 1
ATOM 788 O O . TRP A 1 104 ? -13.43 12.531 8.414 1 95.38 104 TRP A O 1
ATOM 798 N N . GLN A 1 105 ? -13.211 14.664 9.156 1 96 105 GLN A N 1
ATOM 799 C CA . GLN A 1 105 ? -13.688 14.312 10.492 1 96 105 GLN A CA 1
ATOM 800 C C . GLN A 1 105 ? -15.117 13.781 10.445 1 96 105 GLN A C 1
ATOM 802 O O . GLN A 1 105 ? -15.453 12.82 11.141 1 96 105 GLN A O 1
ATOM 807 N N . ARG A 1 106 ? -15.875 14.359 9.641 1 95.31 106 ARG A N 1
ATOM 808 C CA . ARG A 1 106 ? -17.25 13.898 9.477 1 95.31 106 ARG A CA 1
ATOM 809 C C . ARG A 1 106 ? -17.281 12.5 8.875 1 95.31 106 ARG A C 1
ATOM 811 O O . ARG A 1 106 ? -17.984 11.617 9.383 1 95.31 106 ARG A O 1
ATOM 818 N N . ASP A 1 107 ? -16.578 12.289 7.828 1 93.56 107 ASP A N 1
ATOM 819 C CA . ASP A 1 107 ? -16.594 11.031 7.094 1 93.56 107 ASP A CA 1
ATOM 820 C C . ASP A 1 107 ? -16.062 9.891 7.961 1 93.56 107 ASP A C 1
ATOM 822 O O . ASP A 1 107 ? -16.484 8.742 7.812 1 93.56 107 ASP A O 1
ATOM 826 N N . THR A 1 108 ? -15.133 10.195 8.883 1 95.75 108 THR A N 1
ATOM 827 C CA . THR A 1 108 ? -14.438 9.133 9.594 1 95.75 108 THR A CA 1
ATOM 828 C C . THR A 1 108 ? -14.953 9.008 11.023 1 95.75 108 THR A C 1
ATOM 830 O O . THR A 1 108 ? -14.453 8.188 11.797 1 95.75 108 THR A O 1
ATOM 833 N N . SER A 1 109 ? -15.914 9.797 11.359 1 95.31 109 SER A N 1
ATOM 834 C CA . SER A 1 109 ? -16.406 9.859 12.734 1 95.31 109 SER A CA 1
ATOM 835 C C . SER A 1 109 ? -16.938 8.508 13.188 1 95.31 109 SER A C 1
ATOM 837 O O . SER A 1 109 ? -16.891 8.18 14.375 1 95.31 109 SER A O 1
ATOM 839 N N . ALA A 1 110 ? -17.328 7.648 12.281 1 93.94 110 ALA A N 1
ATOM 840 C CA . ALA A 1 110 ? -17.969 6.383 12.648 1 93.94 110 ALA A CA 1
ATOM 841 C C . ALA A 1 110 ? -16.969 5.23 12.562 1 93.94 110 ALA A C 1
ATOM 843 O O . ALA A 1 110 ? -17.312 4.086 12.867 1 93.94 110 ALA A O 1
ATOM 844 N N . PHE A 1 111 ? -15.766 5.547 12.156 1 95.12 111 PHE A N 1
ATOM 845 C CA . PHE A 1 111 ? -14.797 4.473 11.984 1 95.12 111 PHE A CA 1
ATOM 846 C C . PHE A 1 111 ? -14.297 3.973 13.328 1 95.12 111 PHE A C 1
ATOM 848 O O . PHE A 1 111 ? -13.859 4.766 14.164 1 95.12 111 PHE A O 1
ATOM 855 N N . ALA A 1 112 ? -14.328 2.701 13.586 1 92.31 112 ALA A N 1
ATOM 856 C CA . ALA A 1 112 ? -13.852 2.104 14.836 1 92.31 112 ALA A CA 1
ATOM 857 C C . ALA A 1 112 ? -12.562 1.326 14.609 1 92.31 112 ALA A C 1
ATOM 859 O O . ALA A 1 112 ? -11.75 1.181 15.523 1 92.31 112 ALA A O 1
ATOM 860 N N . ARG A 1 113 ? -12.5 0.776 13.453 1 92.75 113 ARG A N 1
ATOM 861 C CA . ARG A 1 113 ? -11.367 -0.087 13.141 1 92.75 113 ARG A CA 1
ATOM 862 C C . ARG A 1 113 ? -10.703 0.339 11.836 1 92.75 113 ARG A C 1
ATOM 864 O O . ARG A 1 113 ? -11.312 1.026 11.016 1 92.75 113 ARG A O 1
ATOM 871 N N . LEU A 1 114 ? -9.422 -0.07 11.656 1 93.69 114 LEU A N 1
ATOM 872 C CA . LEU A 1 114 ? -8.719 0.21 10.414 1 93.69 114 LEU A CA 1
ATOM 873 C C . LEU A 1 114 ? -9.461 -0.379 9.219 1 93.69 114 LEU A C 1
ATOM 875 O O . LEU A 1 114 ? -9.453 0.2 8.133 1 93.69 114 LEU A O 1
ATOM 879 N N . ALA A 1 115 ? -10.195 -1.505 9.461 1 93.06 115 ALA A N 1
ATOM 880 C CA . ALA A 1 115 ? -10.984 -2.15 8.414 1 93.06 115 ALA A CA 1
ATOM 881 C C . ALA A 1 115 ? -12.07 -1.216 7.891 1 93.06 115 ALA A C 1
ATOM 883 O O . ALA A 1 115 ? -12.406 -1.25 6.703 1 93.06 115 ALA A O 1
ATOM 884 N N . ASP A 1 116 ? -12.578 -0.362 8.711 1 94.06 116 ASP A N 1
ATOM 885 C CA . ASP A 1 116 ? -13.586 0.611 8.305 1 94.06 116 ASP A CA 1
ATOM 886 C C . ASP A 1 116 ? -13 1.636 7.336 1 94.06 116 ASP A C 1
ATOM 888 O O . ASP A 1 116 ? -13.617 1.974 6.328 1 94.06 116 ASP A O 1
ATOM 892 N N . LEU A 1 117 ? -11.844 2.115 7.664 1 94.62 117 LEU A N 1
ATOM 893 C CA . LEU A 1 117 ? -11.164 3.057 6.781 1 94.62 117 LEU A CA 1
ATOM 894 C C . LEU A 1 117 ? -10.82 2.4 5.445 1 94.62 117 LEU A C 1
ATOM 896 O O . LEU A 1 117 ? -10.992 3.012 4.387 1 94.62 117 LEU A O 1
ATOM 900 N N . HIS A 1 118 ? -10.32 1.184 5.52 1 92.81 118 HIS A N 1
ATOM 901 C CA . HIS A 1 118 ? -10.016 0.426 4.312 1 92.81 118 HIS A CA 1
ATOM 902 C C . HIS A 1 118 ? -11.227 0.331 3.395 1 92.81 118 HIS A C 1
ATOM 904 O O . HIS A 1 118 ? -11.133 0.619 2.199 1 92.81 118 HIS A O 1
ATOM 910 N N . ALA A 1 119 ? -12.305 -0.067 3.975 1 90.62 119 ALA A N 1
ATOM 911 C CA . ALA A 1 119 ? -13.539 -0.234 3.203 1 90.62 119 ALA A CA 1
ATOM 912 C C . ALA A 1 119 ? -13.977 1.088 2.58 1 90.62 119 ALA A C 1
ATOM 914 O O . ALA A 1 119 ? -14.312 1.142 1.395 1 90.62 119 ALA A O 1
ATOM 915 N N . TRP A 1 120 ? -13.969 2.123 3.354 1 91.94 120 TRP A N 1
ATOM 916 C CA . TRP A 1 120 ? -14.375 3.443 2.889 1 91.94 120 TRP A CA 1
ATOM 917 C C . TRP A 1 120 ? -13.453 3.939 1.78 1 91.94 120 TRP A C 1
ATOM 919 O O . TRP A 1 120 ? -13.922 4.445 0.756 1 91.94 120 TRP A O 1
ATOM 929 N N . LEU A 1 121 ? -12.141 3.812 1.999 1 90.19 121 LEU A N 1
ATOM 930 C CA . LEU A 1 121 ? -11.133 4.305 1.066 1 90.19 121 LEU A CA 1
ATOM 931 C C . LEU A 1 121 ? -11.297 3.658 -0.305 1 90.19 121 LEU A C 1
ATOM 933 O O . LEU A 1 121 ? -11.258 4.344 -1.329 1 90.19 121 LEU A O 1
ATOM 937 N N . HIS A 1 122 ? -11.531 2.393 -0.36 1 86.19 122 HIS A N 1
ATOM 938 C CA . HIS A 1 122 ? -11.5 1.656 -1.619 1 86.19 122 HIS A CA 1
ATOM 939 C C . HIS A 1 122 ? -12.891 1.527 -2.223 1 86.19 122 HIS A C 1
ATOM 941 O O . HIS A 1 122 ? -13.031 1.169 -3.395 1 86.19 122 HIS A O 1
ATOM 947 N N . ALA A 1 123 ? -13.898 1.895 -1.457 1 82.56 123 ALA A N 1
ATOM 948 C CA . ALA A 1 123 ? -15.258 1.804 -1.979 1 82.56 123 ALA A CA 1
ATOM 949 C C . ALA A 1 123 ? -15.828 3.189 -2.273 1 82.56 123 ALA A C 1
ATOM 951 O O . ALA A 1 123 ? -16.688 3.342 -3.15 1 82.56 123 ALA A O 1
ATOM 952 N N . THR A 1 124 ? -15.375 4.18 -1.569 1 78.62 124 THR A N 1
ATOM 953 C CA . THR A 1 124 ? -16.078 5.457 -1.592 1 78.62 124 THR A CA 1
ATOM 954 C C . THR A 1 124 ? -15.156 6.582 -2.039 1 78.62 124 THR A C 1
ATOM 956 O O . THR A 1 124 ? -15.562 7.461 -2.805 1 78.62 124 THR A O 1
ATOM 959 N N . HIS A 1 125 ? -13.977 6.5 -1.637 1 81.5 125 HIS A N 1
ATOM 960 C CA . HIS A 1 125 ? -13.062 7.605 -1.904 1 81.5 125 HIS A CA 1
ATOM 961 C C . HIS A 1 125 ? -12.75 7.711 -3.393 1 81.5 125 HIS A C 1
ATOM 963 O O . HIS A 1 125 ? -12.414 6.711 -4.031 1 81.5 125 HIS A O 1
ATOM 969 N N . LEU A 1 126 ? -12.781 8.836 -3.951 1 68.75 126 LEU A N 1
ATOM 970 C CA . LEU A 1 126 ? -12.727 9.109 -5.383 1 68.75 126 LEU A CA 1
ATOM 971 C C . LEU A 1 126 ? -11.422 8.586 -5.984 1 68.75 126 LEU A C 1
ATOM 973 O O . LEU A 1 126 ? -11.43 8.016 -7.078 1 68.75 126 LEU A O 1
ATOM 977 N N . CYS A 1 127 ? -10.367 8.719 -5.262 1 69.44 127 CYS A N 1
ATOM 978 C CA . CYS A 1 127 ? -9.055 8.422 -5.836 1 69.44 127 CYS A CA 1
ATOM 979 C C . CYS A 1 127 ? -8.789 6.926 -5.84 1 69.44 127 CYS A C 1
ATOM 981 O O . CYS A 1 127 ? -7.984 6.438 -6.637 1 69.44 127 CYS A O 1
ATOM 983 N N . TYR A 1 128 ? -9.57 6.203 -5.016 1 73.19 128 TYR A N 1
ATOM 984 C CA . TYR A 1 128 ? -9.109 4.836 -4.82 1 73.19 128 TYR A CA 1
ATOM 985 C C . TYR A 1 128 ? -10.242 3.84 -5.031 1 73.19 128 TYR A C 1
ATOM 987 O O . TYR A 1 128 ? -10.016 2.627 -5.074 1 73.19 128 TYR A O 1
ATOM 995 N N . ALA A 1 129 ? -11.352 4.449 -5.246 1 65.75 129 ALA A N 1
ATOM 996 C CA . ALA A 1 129 ? -12.492 3.592 -5.559 1 65.75 129 ALA A CA 1
ATOM 997 C C . ALA A 1 129 ? -12.5 3.215 -7.039 1 65.75 129 ALA A C 1
ATOM 999 O O . ALA A 1 129 ? -12.562 4.086 -7.906 1 65.75 129 ALA A O 1
ATOM 1000 N N . VAL A 1 130 ? -12.211 1.938 -7.324 1 60.19 130 VAL A N 1
ATOM 1001 C CA . VAL A 1 130 ? -12.125 1.454 -8.695 1 60.19 130 VAL A CA 1
ATOM 1002 C C . VAL A 1 130 ? -13.328 1.944 -9.492 1 60.19 130 VAL A C 1
ATOM 1004 O O . VAL A 1 130 ? -13.188 2.391 -10.633 1 60.19 130 VAL A O 1
ATOM 1007 N N . TYR A 1 131 ? -14.383 1.833 -8.836 1 51.81 131 TYR A N 1
ATOM 1008 C CA . TYR A 1 131 ? -15.602 2.18 -9.555 1 51.81 131 TYR A CA 1
ATOM 1009 C C . TYR A 1 131 ? -15.664 3.676 -9.836 1 51.81 131 TYR A C 1
ATOM 1011 O O . TYR A 1 131 ? -16.375 4.113 -10.75 1 51.81 131 TYR A O 1
ATOM 1019 N N . ARG A 1 132 ? -14.867 4.375 -9.109 1 48.25 132 ARG A N 1
ATOM 1020 C CA . ARG A 1 132 ? -14.938 5.824 -9.266 1 48.25 132 ARG A CA 1
ATOM 1021 C C . ARG A 1 132 ? -13.727 6.352 -10.031 1 48.25 132 ARG A C 1
ATOM 1023 O O . ARG A 1 132 ? -13.617 7.555 -10.273 1 48.25 132 ARG A O 1
ATOM 1030 N N . GLN A 1 133 ? -12.82 5.379 -10.352 1 51.41 133 GLN A N 1
ATOM 1031 C CA . GLN A 1 133 ? -11.57 5.801 -10.984 1 51.41 133 GLN A CA 1
ATOM 1032 C C . GLN A 1 133 ? -11.836 6.496 -12.312 1 51.41 133 GLN A C 1
ATOM 1034 O O . GLN A 1 133 ? -11.07 7.363 -12.727 1 51.41 133 GLN A O 1
ATOM 1039 N N . HIS A 1 134 ? -12.891 5.996 -12.914 1 48.69 134 HIS A N 1
ATOM 1040 C CA . HIS A 1 134 ? -13.242 6.684 -14.156 1 48.69 134 HIS A CA 1
ATOM 1041 C C . HIS A 1 134 ? -13.57 8.148 -13.898 1 48.69 134 HIS A C 1
ATOM 1043 O O . HIS A 1 134 ? -13.445 8.984 -14.797 1 48.69 134 HIS A O 1
ATOM 1049 N N . GLU A 1 135 ? -13.969 8.469 -12.688 1 46.56 135 GLU A N 1
ATOM 1050 C CA . GLU A 1 135 ? -14.297 9.852 -12.328 1 46.56 135 GLU A CA 1
ATOM 1051 C C . GLU A 1 135 ? -13.031 10.664 -12.07 1 46.56 135 GLU A C 1
ATOM 1053 O O . GLU A 1 135 ? -13.031 11.891 -12.234 1 46.56 135 GLU A O 1
ATOM 1058 N N . VAL A 1 136 ? -12.047 9.992 -11.641 1 45.75 136 VAL A N 1
ATOM 1059 C CA . VAL A 1 136 ? -10.773 10.648 -11.375 1 45.75 136 VAL A CA 1
ATOM 1060 C C . VAL A 1 136 ? -10.117 11.055 -12.688 1 45.75 136 VAL A C 1
ATOM 1062 O O . VAL A 1 136 ? -9.57 12.156 -12.797 1 45.75 136 VAL A O 1
ATOM 1065 N N . ALA A 1 137 ? -9.969 10.016 -13.664 1 43.25 137 ALA A N 1
ATOM 1066 C CA . ALA A 1 137 ? -9.461 10.422 -14.977 1 43.25 137 ALA A CA 1
ATOM 1067 C C . ALA A 1 137 ? -10.164 11.68 -15.469 1 43.25 137 ALA A C 1
ATOM 1069 O O . ALA A 1 137 ? -9.547 12.539 -16.109 1 43.25 137 ALA A O 1
ATOM 1070 N N . ALA A 1 138 ? -11.32 11.766 -15.117 1 39.84 138 ALA A N 1
ATOM 1071 C CA . ALA A 1 138 ? -12.023 12.953 -15.594 1 39.84 138 ALA A CA 1
ATOM 1072 C C . ALA A 1 138 ? -11.648 14.18 -14.766 1 39.84 138 ALA A C 1
ATOM 1074 O O . ALA A 1 138 ? -11.805 15.312 -15.219 1 39.84 138 ALA A O 1
ATOM 1075 N N . LYS A 1 139 ? -11.281 13.961 -13.578 1 39.12 139 LYS A N 1
ATOM 1076 C CA . LYS A 1 139 ? -10.938 15.141 -12.789 1 39.12 139 LYS A CA 1
ATOM 1077 C C . LYS A 1 139 ? -9.5 15.578 -13.047 1 39.12 139 LYS A C 1
ATOM 1079 O O . LYS A 1 139 ? -8.984 16.469 -12.367 1 39.12 139 LYS A O 1
ATOM 1084 N N . ASP A 1 140 ? -8.617 14.906 -13.695 1 38.03 140 ASP A N 1
ATOM 1085 C CA . ASP A 1 140 ? -7.383 15.562 -14.117 1 38.03 140 ASP A CA 1
ATOM 1086 C C . ASP A 1 140 ? -7.668 16.969 -14.664 1 38.03 140 ASP A C 1
ATOM 1088 O O . ASP A 1 140 ? -8.008 17.125 -15.836 1 38.03 140 ASP A O 1
ATOM 1092 N N . ASP A 1 141 ? -8.164 17.719 -13.938 1 32.31 141 ASP A N 1
ATOM 1093 C CA . ASP A 1 141 ? -8.102 19.141 -14.258 1 32.31 141 ASP A CA 1
ATOM 1094 C C . ASP A 1 141 ? -6.664 19.594 -14.492 1 32.31 141 ASP A C 1
ATOM 1096 O O . ASP A 1 141 ? -5.805 19.422 -13.633 1 32.31 141 ASP A O 1
ATOM 1100 N N . PRO A 1 142 ? -6.23 19.875 -15.641 1 34.94 142 PRO A N 1
ATOM 1101 C CA . PRO A 1 142 ? -4.922 20.438 -15.977 1 34.94 142 PRO A CA 1
ATOM 1102 C C . PRO A 1 142 ? -4.41 21.422 -14.922 1 34.94 142 PRO A C 1
ATOM 1104 O O . PRO A 1 142 ? -3.199 21.531 -14.703 1 34.94 142 PRO A O 1
ATOM 1107 N N . LYS A 1 143 ? -5.195 22.219 -14.367 1 33.62 143 LYS A N 1
ATOM 1108 C CA . LYS A 1 143 ? -4.742 23.25 -13.445 1 33.62 143 LYS A CA 1
ATOM 1109 C C . LYS A 1 143 ? -4.215 22.641 -12.148 1 33.62 143 LYS A C 1
ATOM 1111 O O . LYS A 1 143 ? -3.289 23.172 -11.539 1 33.62 143 LYS A O 1
ATOM 1116 N N . LEU A 1 144 ? -4.762 21.641 -11.609 1 33.44 144 LEU A N 1
ATOM 1117 C CA . LEU A 1 144 ? -4.332 21.016 -10.359 1 33.44 144 LEU A CA 1
ATOM 1118 C C . LEU A 1 144 ? -3.092 20.156 -10.594 1 33.44 144 LEU A C 1
ATOM 1120 O O . LEU A 1 144 ? -2.199 20.109 -9.742 1 33.44 144 LEU A O 1
ATOM 1124 N N . ALA A 1 145 ? -2.93 19.453 -11.695 1 35.28 145 ALA A N 1
ATOM 1125 C CA . ALA A 1 145 ? -1.689 18.797 -12.086 1 35.28 145 ALA A CA 1
ATOM 1126 C C . ALA A 1 145 ? -0.519 19.781 -12.07 1 35.28 145 ALA A C 1
ATOM 1128 O O . ALA A 1 145 ? 0.616 19.391 -11.781 1 35.28 145 ALA A O 1
ATOM 1129 N N . ALA A 1 146 ? -0.827 20.938 -12.414 1 32.5 146 ALA A N 1
ATOM 1130 C CA . ALA A 1 146 ? 0.169 22 -12.477 1 32.5 146 ALA A CA 1
ATOM 1131 C C . ALA A 1 146 ? 0.586 22.438 -11.07 1 32.5 146 ALA A C 1
ATOM 1133 O O . ALA A 1 146 ? 1.555 23.188 -10.906 1 32.5 146 ALA A O 1
ATOM 1134 N N . THR A 1 147 ? -0.236 22.094 -10.07 1 31.8 147 THR A N 1
ATOM 1135 C CA . THR A 1 147 ? 0.111 22.625 -8.75 1 31.8 147 THR A CA 1
ATOM 1136 C C . THR A 1 147 ? 0.953 21.625 -7.973 1 31.8 147 THR A C 1
ATOM 1138 O O . THR A 1 147 ? 1.4 21.906 -6.859 1 31.8 147 THR A O 1
ATOM 1141 N N . TYR A 1 148 ? 0.998 20.391 -8.383 1 31.47 148 TYR A N 1
ATOM 1142 C CA . TYR A 1 148 ? 1.886 19.438 -7.723 1 31.47 148 TYR A CA 1
ATOM 1143 C C . TYR A 1 148 ? 3.271 19.453 -8.359 1 31.47 148 TYR A C 1
ATOM 1145 O O . TYR A 1 148 ? 3.406 19.656 -9.562 1 31.47 148 TYR A O 1
ATOM 1153 N N . MET B 1 1 ? -13.32 -9.016 -16.281 1 49.19 1 MET B N 1
ATOM 1154 C CA . MET B 1 1 ? -13.836 -9.188 -14.922 1 49.19 1 MET B CA 1
ATOM 1155 C C . MET B 1 1 ? -15.148 -8.438 -14.742 1 49.19 1 MET B C 1
ATOM 1157 O O . MET B 1 1 ? -16.172 -9.031 -14.383 1 49.19 1 MET B O 1
ATOM 1161 N N . LEU B 1 2 ? -15.148 -7.105 -14.859 1 47.88 2 LEU B N 1
ATOM 1162 C CA . LEU B 1 2 ? -16.406 -6.375 -14.844 1 47.88 2 LEU B CA 1
ATOM 1163 C C . LEU B 1 2 ? -17.359 -6.918 -15.906 1 47.88 2 LEU B C 1
ATOM 1165 O O . LEU B 1 2 ? -18.562 -7.062 -15.664 1 47.88 2 LEU B O 1
ATOM 1169 N N . GLY B 1 3 ? -16.688 -7.215 -16.828 1 48.12 3 GLY B N 1
ATOM 1170 C CA . GLY B 1 3 ? -17.484 -7.723 -17.938 1 48.12 3 GLY B CA 1
ATOM 1171 C C . GLY B 1 3 ? -18.156 -9.055 -17.609 1 48.12 3 GLY B C 1
ATOM 1172 O O . GLY B 1 3 ? -19.141 -9.43 -18.25 1 48.12 3 GLY B O 1
ATOM 1173 N N . LEU B 1 4 ? -17.641 -9.68 -16.656 1 54.53 4 LEU B N 1
ATOM 1174 C CA . LEU B 1 4 ? -18.172 -11 -16.328 1 54.53 4 LEU B CA 1
ATOM 1175 C C . LEU B 1 4 ? -19.188 -10.922 -15.211 1 54.53 4 LEU B C 1
ATOM 1177 O O . LEU B 1 4 ? -19.641 -11.945 -14.695 1 54.53 4 LEU B O 1
ATOM 1181 N N . GLY B 1 5 ? -19.578 -9.742 -14.828 1 51.56 5 GLY B N 1
ATOM 1182 C CA . GLY B 1 5 ? -20.703 -9.617 -13.898 1 51.56 5 GLY B CA 1
ATOM 1183 C C . GLY B 1 5 ? -20.25 -9.406 -12.469 1 51.56 5 GLY B C 1
ATOM 1184 O O . GLY B 1 5 ? -21.062 -9.477 -11.547 1 51.56 5 GLY B O 1
ATOM 1185 N N . LEU B 1 6 ? -18.938 -9.438 -12.211 1 53.25 6 LEU B N 1
ATOM 1186 C CA . LEU B 1 6 ? -18.516 -9.18 -10.836 1 53.25 6 LEU B CA 1
ATOM 1187 C C . LEU B 1 6 ? -18.844 -7.75 -10.422 1 53.25 6 LEU B C 1
ATOM 1189 O O . LEU B 1 6 ? -18.703 -6.82 -11.219 1 53.25 6 LEU B O 1
ATOM 1193 N N . PRO B 1 7 ? -19.562 -7.785 -9.273 1 51.75 7 PRO B N 1
ATOM 1194 C CA . PRO B 1 7 ? -19.875 -6.43 -8.82 1 51.75 7 PRO B CA 1
ATOM 1195 C C . PRO B 1 7 ? -18.625 -5.543 -8.727 1 51.75 7 PRO B C 1
ATOM 1197 O O . PRO B 1 7 ? -17.547 -6.023 -8.383 1 51.75 7 PRO B O 1
ATOM 1200 N N . ALA B 1 8 ? -18.734 -4.461 -9.281 1 50.53 8 ALA B N 1
ATOM 1201 C CA . ALA B 1 8 ? -17.641 -3.49 -9.344 1 50.53 8 ALA B CA 1
ATOM 1202 C C . ALA B 1 8 ? -17.031 -3.271 -7.961 1 50.53 8 ALA B C 1
ATOM 1204 O O . ALA B 1 8 ? -15.828 -3.08 -7.832 1 50.53 8 ALA B O 1
ATOM 1205 N N . ASN B 1 9 ? -17.891 -3.412 -6.949 1 51.19 9 ASN B N 1
ATOM 1206 C CA . ASN B 1 9 ? -17.438 -3.166 -5.586 1 51.19 9 ASN B CA 1
ATOM 1207 C C . ASN B 1 9 ? -16.562 -4.309 -5.07 1 51.19 9 ASN B C 1
ATOM 1209 O O . ASN B 1 9 ? -15.953 -4.195 -4.008 1 51.19 9 ASN B O 1
ATOM 1213 N N . SER B 1 10 ? -16.531 -5.254 -5.914 1 51.09 10 SER B N 1
ATOM 1214 C CA . SER B 1 10 ? -15.758 -6.414 -5.488 1 51.09 10 SER B CA 1
ATOM 1215 C C . SER B 1 10 ? -14.359 -6.398 -6.098 1 51.09 10 SER B C 1
ATOM 1217 O O . SER B 1 10 ? -13.539 -7.273 -5.812 1 51.09 10 SER B O 1
ATOM 1219 N N . LEU B 1 11 ? -14.195 -5.48 -7.008 1 53.12 11 LEU B N 1
ATOM 1220 C CA . LEU B 1 11 ? -12.906 -5.422 -7.688 1 53.12 11 LEU B CA 1
ATOM 1221 C C . LEU B 1 11 ? -12.023 -4.324 -7.098 1 53.12 11 LEU B C 1
ATOM 1223 O O . LEU B 1 11 ? -12.461 -3.176 -6.977 1 53.12 11 LEU B O 1
ATOM 1227 N N . LEU B 1 12 ? -11.023 -4.816 -6.387 1 57.09 12 LEU B N 1
ATOM 1228 C CA . LEU B 1 12 ? -10.023 -3.867 -5.918 1 57.09 12 LEU B CA 1
ATOM 1229 C C . LEU B 1 12 ? -8.852 -3.797 -6.891 1 57.09 12 LEU B C 1
ATOM 1231 O O . LEU B 1 12 ? -8.344 -4.828 -7.336 1 57.09 12 LEU B O 1
ATOM 1235 N N . LYS B 1 13 ? -8.758 -2.627 -7.59 1 55.34 13 LYS B N 1
ATOM 1236 C CA . LYS B 1 13 ? -7.582 -2.441 -8.438 1 55.34 13 LYS B CA 1
ATOM 1237 C C . LYS B 1 13 ? -6.387 -1.968 -7.613 1 55.34 13 LYS B C 1
ATOM 1239 O O . LYS B 1 13 ? -6.504 -1.024 -6.828 1 55.34 13 LYS B O 1
ATOM 1244 N N . GLU B 1 14 ? -5.391 -2.848 -7.5 1 54.84 14 GLU B N 1
ATOM 1245 C CA . GLU B 1 14 ? -4.152 -2.371 -6.887 1 54.84 14 GLU B CA 1
ATOM 1246 C C . GLU B 1 14 ? -3.221 -1.76 -7.93 1 54.84 14 GLU B C 1
ATOM 1248 O O . GLU B 1 14 ? -2.875 -2.41 -8.914 1 54.84 14 GLU B O 1
ATOM 1253 N N . CYS B 1 15 ? -3.025 -0.482 -7.891 1 50.53 15 CYS B N 1
ATOM 1254 C CA . CYS B 1 15 ? -2.24 0.227 -8.891 1 50.53 15 CYS B CA 1
ATOM 1255 C C . CYS B 1 15 ? -0.779 0.326 -8.477 1 50.53 15 CYS B C 1
ATOM 1257 O O . CYS B 1 15 ? 0.043 0.883 -9.203 1 50.53 15 CYS B O 1
ATOM 1259 N N . SER B 1 16 ? -0.471 -0.291 -7.414 1 54.5 16 SER B N 1
ATOM 1260 C CA . SER B 1 16 ? 0.877 -0.099 -6.891 1 54.5 16 SER B CA 1
ATOM 1261 C C . SER B 1 16 ? 1.815 -1.205 -7.359 1 54.5 16 SER B C 1
ATOM 1263 O O . SER B 1 16 ? 3.023 -1.146 -7.121 1 54.5 16 SER B O 1
ATOM 1265 N N . SER B 1 17 ? 1.267 -2.145 -8.094 1 63 17 SER B N 1
ATOM 1266 C CA . SER B 1 17 ? 2.066 -3.328 -8.391 1 63 17 SER B CA 1
ATOM 1267 C C . SER B 1 17 ? 2.621 -3.285 -9.805 1 63 17 SER B C 1
ATOM 1269 O O . SER B 1 17 ? 1.867 -3.135 -10.773 1 63 17 SER B O 1
ATOM 1271 N N . TYR B 1 18 ? 3.973 -3.283 -9.883 1 67.88 18 TYR B N 1
ATOM 1272 C CA . TYR B 1 18 ? 4.641 -3.289 -11.18 1 67.88 18 TYR B CA 1
ATOM 1273 C C . TYR B 1 18 ? 5.055 -4.703 -11.57 1 67.88 18 TYR B C 1
ATOM 1275 O O . TYR B 1 18 ? 5.418 -4.953 -12.727 1 67.88 18 TYR B O 1
ATOM 1283 N N . ASP B 1 19 ? 4.977 -5.598 -10.672 1 81.62 19 ASP B N 1
ATOM 1284 C CA . ASP B 1 19 ? 5.348 -6.984 -10.914 1 81.62 19 ASP B CA 1
ATOM 1285 C C . ASP B 1 19 ? 4.676 -7.918 -9.906 1 81.62 19 ASP B C 1
ATOM 1287 O O . ASP B 1 19 ? 3.879 -7.477 -9.078 1 81.62 19 ASP B O 1
ATOM 1291 N N . THR B 1 20 ? 4.938 -9.164 -10.07 1 88 20 THR B N 1
ATOM 1292 C CA . THR B 1 20 ? 4.262 -10.172 -9.258 1 88 20 THR B CA 1
ATOM 1293 C C . THR B 1 20 ? 4.672 -10.047 -7.797 1 88 20 THR B C 1
ATOM 1295 O O . THR B 1 20 ? 3.875 -10.32 -6.898 1 88 20 THR B O 1
ATOM 1298 N N . VAL B 1 21 ? 5.934 -9.641 -7.543 1 92 21 VAL B N 1
ATOM 1299 C CA . VAL B 1 21 ? 6.391 -9.43 -6.176 1 92 21 VAL B CA 1
ATOM 1300 C C . VAL B 1 21 ? 5.562 -8.328 -5.52 1 92 21 VAL B C 1
ATOM 1302 O O . VAL B 1 21 ? 5.094 -8.484 -4.387 1 92 21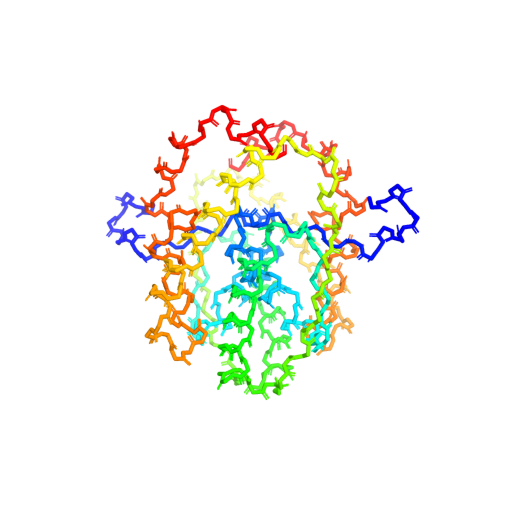 VAL B O 1
ATOM 1305 N N . GLY B 1 22 ? 5.383 -7.297 -6.246 1 90.75 22 GLY B N 1
ATOM 1306 C CA . GLY B 1 22 ? 4.535 -6.219 -5.758 1 90.75 22 GLY B CA 1
ATOM 1307 C C . GLY B 1 22 ? 3.104 -6.656 -5.512 1 90.75 22 GLY B C 1
ATOM 1308 O O . GLY B 1 22 ? 2.49 -6.262 -4.516 1 90.75 22 GLY B O 1
ATOM 1309 N N . ASN B 1 23 ? 2.572 -7.477 -6.418 1 88.5 23 ASN B N 1
ATOM 1310 C CA . ASN B 1 23 ? 1.228 -8.016 -6.23 1 88.5 23 ASN B CA 1
ATOM 1311 C C . ASN B 1 23 ? 1.09 -8.719 -4.883 1 88.5 23 ASN B C 1
ATOM 1313 O O . ASN B 1 23 ? 0.109 -8.508 -4.164 1 88.5 23 ASN B O 1
ATOM 1317 N N . GLY B 1 24 ? 2.049 -9.508 -4.578 1 93.31 24 GLY B N 1
ATOM 1318 C CA . GLY B 1 24 ? 2.035 -10.211 -3.307 1 93.31 24 GLY B CA 1
ATOM 1319 C C . GLY B 1 24 ? 2.148 -9.281 -2.111 1 93.31 24 GLY B C 1
ATOM 1320 O O . GLY B 1 24 ? 1.367 -9.391 -1.162 1 93.31 24 GLY B O 1
ATOM 1321 N N . TYR B 1 25 ? 3.072 -8.375 -2.213 1 93.12 25 TYR B N 1
ATOM 1322 C CA . TYR B 1 25 ? 3.359 -7.488 -1.093 1 93.12 25 TYR B CA 1
ATOM 1323 C C . TYR B 1 25 ? 2.213 -6.508 -0.866 1 93.12 25 TYR B C 1
ATOM 1325 O O . TYR B 1 25 ? 1.729 -6.359 0.259 1 93.12 25 TYR B O 1
ATOM 1333 N N . PHE B 1 26 ? 1.767 -5.902 -1.885 1 91.5 26 PHE B N 1
ATOM 1334 C CA . PHE B 1 26 ? 0.797 -4.824 -1.741 1 91.5 26 PHE B CA 1
ATOM 1335 C C . PHE B 1 26 ? -0.599 -5.379 -1.486 1 91.5 26 PHE B C 1
ATOM 1337 O O . PHE B 1 26 ? -1.398 -4.766 -0.779 1 91.5 26 PHE B O 1
ATOM 1344 N N . SER B 1 27 ? -0.982 -6.559 -2.041 1 91 27 SER B N 1
ATOM 1345 C CA . SER B 1 27 ? -2.246 -7.195 -1.688 1 91 27 SER B CA 1
ATOM 1346 C C . SER B 1 27 ? -2.307 -7.516 -0.197 1 91 27 SER B C 1
ATOM 1348 O O . SER B 1 27 ? -3.367 -7.414 0.423 1 91 27 SER B O 1
ATOM 1350 N N . LEU B 1 28 ? -1.161 -7.859 0.33 1 92.62 28 LEU B N 1
ATOM 1351 C CA . LEU B 1 28 ? -1.059 -8.148 1.756 1 92.62 28 LEU B CA 1
ATOM 1352 C C . LEU B 1 28 ? -1.184 -6.875 2.582 1 92.62 28 LEU B C 1
ATOM 1354 O O . LEU B 1 28 ? -2.043 -6.781 3.461 1 92.62 28 LEU B O 1
ATOM 1358 N N . THR B 1 29 ? -0.36 -5.922 2.26 1 92.12 29 THR B N 1
ATOM 1359 C CA . THR B 1 29 ? -0.156 -4.785 3.148 1 92.12 29 THR B CA 1
ATOM 1360 C C . THR B 1 29 ? -1.284 -3.77 2.994 1 92.12 29 THR B C 1
ATOM 1362 O O . THR B 1 29 ? -1.732 -3.178 3.979 1 92.12 29 THR B O 1
ATOM 1365 N N . ILE B 1 30 ? -1.771 -3.596 1.818 1 90.44 30 ILE B N 1
ATOM 1366 C CA . ILE B 1 30 ? -2.77 -2.564 1.554 1 90.44 30 ILE B CA 1
ATOM 1367 C C . ILE B 1 30 ? -4.164 -3.109 1.853 1 90.44 30 ILE B C 1
ATOM 1369 O O . ILE B 1 30 ? -5.047 -2.365 2.281 1 90.44 30 ILE B O 1
ATOM 1373 N N . HIS B 1 31 ? -4.336 -4.465 1.738 1 90.62 31 HIS B N 1
ATOM 1374 C CA . HIS B 1 31 ? -5.699 -4.977 1.792 1 90.62 31 HIS B CA 1
ATOM 1375 C C . HIS B 1 31 ? -5.848 -6.035 2.883 1 90.62 31 HIS B C 1
ATOM 1377 O O . HIS B 1 31 ? -6.602 -5.84 3.84 1 90.62 31 HIS B O 1
ATOM 1383 N N . ALA B 1 32 ? -5.148 -7.09 2.799 1 90.94 32 ALA B N 1
ATOM 1384 C CA . ALA B 1 32 ? -5.398 -8.242 3.662 1 90.94 32 ALA B CA 1
ATOM 1385 C C . ALA B 1 32 ? -5.207 -7.875 5.133 1 90.94 32 ALA B C 1
ATOM 1387 O O . ALA B 1 32 ? -6.039 -8.219 5.977 1 90.94 32 ALA B O 1
ATOM 1388 N N . ILE B 1 33 ? -4.125 -7.152 5.418 1 90.56 33 ILE B N 1
ATOM 1389 C CA . ILE B 1 33 ? -3.818 -6.836 6.809 1 90.56 33 ILE B CA 1
ATOM 1390 C C . ILE B 1 33 ? -4.836 -5.832 7.348 1 90.56 33 ILE B C 1
ATOM 1392 O O . ILE B 1 33 ? -5.508 -6.094 8.344 1 90.56 33 ILE B O 1
ATOM 1396 N N . PRO B 1 34 ? -5.035 -4.723 6.637 1 90.44 34 PRO B N 1
ATOM 1397 C CA . PRO B 1 34 ? -5.961 -3.74 7.211 1 90.44 34 PRO B CA 1
ATOM 1398 C C . PRO B 1 34 ? -7.406 -4.234 7.242 1 90.44 34 PRO B C 1
ATOM 1400 O O . PRO B 1 34 ? -8.164 -3.887 8.148 1 90.44 34 PRO B O 1
ATOM 1403 N N . ALA B 1 35 ? -7.805 -5.012 6.32 1 89.25 35 ALA B N 1
ATOM 1404 C CA . ALA B 1 35 ? -9.18 -5.492 6.234 1 89.25 35 ALA B CA 1
ATOM 1405 C C . ALA B 1 35 ? -9.375 -6.77 7.047 1 89.25 35 ALA B C 1
ATOM 1407 O O . ALA B 1 35 ? -10.492 -7.27 7.18 1 89.25 35 ALA B O 1
ATOM 1408 N N . ARG B 1 36 ? -8.32 -7.324 7.488 1 88.69 36 ARG B N 1
ATOM 1409 C CA . ARG B 1 36 ? -8.312 -8.555 8.273 1 88.69 36 ARG B CA 1
ATOM 1410 C C . ARG B 1 36 ? -8.836 -9.734 7.457 1 88.69 36 ARG B C 1
ATOM 1412 O O . ARG B 1 36 ? -9.602 -10.547 7.961 1 88.69 36 ARG B O 1
ATOM 1419 N N . TRP B 1 37 ? -8.5 -9.68 6.18 1 89.31 37 TRP B N 1
ATOM 1420 C CA . TRP B 1 37 ? -8.773 -10.852 5.348 1 89.31 37 TRP B CA 1
ATOM 1421 C C . TRP B 1 37 ? -7.848 -12.008 5.707 1 89.31 37 TRP B C 1
ATOM 1423 O O . TRP B 1 37 ? -6.641 -11.812 5.867 1 89.31 37 TRP B O 1
ATOM 1433 N N . ARG B 1 38 ? -8.398 -13.211 5.82 1 90.69 38 ARG B N 1
ATOM 1434 C CA . ARG B 1 38 ? -7.582 -14.359 6.199 1 90.69 38 ARG B CA 1
ATOM 1435 C C . ARG B 1 38 ? -7.605 -15.43 5.113 1 90.69 38 ARG B C 1
ATOM 1437 O O . ARG B 1 38 ? -6.781 -16.344 5.117 1 90.69 38 ARG B O 1
ATOM 1444 N N . ARG B 1 39 ? -8.57 -15.328 4.27 1 91.62 39 ARG B N 1
ATOM 1445 C CA . ARG B 1 39 ? -8.703 -16.25 3.146 1 91.62 39 ARG B CA 1
ATOM 1446 C C . ARG B 1 39 ? -8.562 -15.516 1.816 1 91.62 39 ARG B C 1
ATOM 1448 O O . ARG B 1 39 ? -9.258 -14.523 1.576 1 91.62 39 ARG B O 1
ATOM 1455 N N . LEU B 1 40 ? -7.605 -15.969 1.002 1 92.12 40 LEU B N 1
ATOM 1456 C CA . LEU B 1 40 ? -7.379 -15.344 -0.297 1 92.12 40 LEU B CA 1
ATOM 1457 C C . LEU B 1 40 ? -7.277 -16.391 -1.396 1 92.12 40 LEU B C 1
ATOM 1459 O O . LEU B 1 40 ? -6.641 -17.438 -1.208 1 92.12 40 LEU B O 1
ATOM 1463 N N . ALA B 1 41 ? -7.934 -16.078 -2.512 1 92.88 41 ALA B N 1
ATOM 1464 C CA . ALA B 1 41 ? -7.777 -16.891 -3.711 1 92.88 41 ALA B CA 1
ATOM 1465 C C . ALA B 1 41 ? -6.918 -16.188 -4.754 1 92.88 41 ALA B C 1
ATOM 1467 O O . ALA B 1 41 ? -7.164 -15.016 -5.082 1 92.88 41 ALA B O 1
ATOM 1468 N N . VAL B 1 42 ? -5.887 -16.844 -5.18 1 92.12 42 VAL B N 1
ATOM 1469 C CA . VAL B 1 42 ? -5.023 -16.328 -6.238 1 92.12 42 VAL B CA 1
ATOM 1470 C C . VAL B 1 42 ? -5.336 -17.047 -7.551 1 92.12 42 VAL B C 1
ATOM 1472 O O . VAL B 1 42 ? -5.277 -18.281 -7.625 1 92.12 42 VAL B O 1
ATOM 1475 N N . ILE B 1 43 ? -5.762 -16.266 -8.57 1 90.75 43 ILE B N 1
ATOM 1476 C CA . ILE B 1 43 ? -6.113 -16.828 -9.875 1 90.75 43 ILE B CA 1
ATOM 1477 C C . ILE B 1 43 ? -5.195 -16.25 -10.945 1 90.75 43 ILE B C 1
ATOM 1479 O O . ILE B 1 43 ? -5.047 -15.031 -11.062 1 90.75 43 ILE B O 1
ATOM 1483 N N . THR B 1 44 ? -4.453 -17.062 -11.648 1 89.62 44 THR B N 1
ATOM 1484 C CA . THR B 1 44 ? -3.617 -16.625 -12.766 1 89.62 44 THR B CA 1
ATOM 1485 C C . THR B 1 44 ? -3.416 -17.766 -13.758 1 89.62 44 THR B C 1
ATOM 1487 O O . THR B 1 44 ? -3.945 -18.859 -13.57 1 89.62 44 THR B O 1
ATOM 1490 N N . SER B 1 45 ? -2.742 -17.453 -14.859 1 88 45 SER B N 1
ATOM 1491 C CA . SER B 1 45 ? -2.461 -18.469 -15.867 1 88 45 SER B CA 1
ATOM 1492 C C . SER B 1 45 ? -1.609 -19.594 -15.297 1 88 45 SER B C 1
ATOM 1494 O O . SER B 1 45 ? -0.793 -19.375 -14.398 1 88 45 SER B O 1
ATOM 1496 N N . ALA B 1 46 ? -1.801 -20.766 -15.867 1 92.06 46 ALA B N 1
ATOM 1497 C CA . ALA B 1 46 ? -1.113 -21.969 -15.375 1 92.06 46 ALA B CA 1
ATOM 1498 C C . ALA B 1 46 ? 0.401 -21.781 -15.438 1 92.06 46 ALA B C 1
ATOM 1500 O O . ALA B 1 46 ? 1.116 -22.172 -14.508 1 92.06 46 ALA B O 1
ATOM 1501 N N . PHE B 1 47 ? 0.93 -21.281 -16.5 1 89.94 47 PHE B N 1
ATOM 1502 C CA . PHE B 1 47 ? 2.373 -21.156 -16.656 1 89.94 47 PHE B CA 1
ATOM 1503 C C . PHE B 1 47 ? 2.947 -20.172 -15.648 1 89.94 47 PHE B C 1
ATOM 1505 O O . PHE B 1 47 ? 4.129 -20.25 -15.297 1 89.94 47 PHE B O 1
ATOM 1512 N N . HIS B 1 48 ? 2.133 -19.266 -15.148 1 92.44 48 HIS B N 1
ATOM 1513 C CA . HIS B 1 48 ? 2.557 -18.203 -14.234 1 92.44 48 HIS B CA 1
ATOM 1514 C C . HIS B 1 48 ? 2.348 -18.609 -12.781 1 92.44 48 HIS B C 1
ATOM 1516 O O . HIS B 1 48 ? 2.902 -17.984 -11.875 1 92.44 48 HIS B O 1
ATOM 1522 N N . MET B 1 49 ? 1.637 -19.625 -12.5 1 95.62 49 MET B N 1
ATOM 1523 C CA . MET B 1 49 ? 1.168 -19.984 -11.164 1 95.62 49 MET B CA 1
ATOM 1524 C C . MET B 1 49 ? 2.334 -20.375 -10.266 1 95.62 49 MET B C 1
ATOM 1526 O O . MET B 1 49 ? 2.367 -20.016 -9.086 1 95.62 49 MET B O 1
ATOM 1530 N N . PRO B 1 50 ? 3.305 -21.078 -10.781 1 96 50 PRO B N 1
ATOM 1531 C CA . PRO B 1 50 ? 4.41 -21.438 -9.883 1 96 50 PRO B CA 1
ATOM 1532 C C . PRO B 1 50 ? 5.082 -20.203 -9.266 1 96 50 PRO B C 1
ATOM 1534 O O . PRO B 1 50 ? 5.367 -20.203 -8.062 1 96 50 PRO B O 1
ATOM 1537 N N . ARG B 1 51 ? 5.266 -19.203 -10.008 1 95.81 51 ARG B N 1
ATOM 1538 C CA . ARG B 1 51 ? 5.883 -17.984 -9.5 1 95.81 51 ARG B CA 1
ATOM 1539 C C . ARG B 1 51 ? 4.949 -17.25 -8.539 1 95.81 51 ARG B C 1
ATOM 1541 O O . ARG B 1 51 ? 5.375 -16.797 -7.477 1 95.81 51 ARG B O 1
ATOM 1548 N N . ALA B 1 52 ? 3.734 -17.141 -8.914 1 94.75 52 ALA B N 1
ATOM 1549 C CA . ALA B 1 52 ? 2.754 -16.5 -8.047 1 94.75 52 ALA B CA 1
ATOM 1550 C C . ALA B 1 52 ? 2.68 -17.203 -6.691 1 94.75 52 ALA B C 1
ATOM 1552 O O . ALA B 1 52 ? 2.738 -16.547 -5.648 1 94.75 52 ALA B O 1
ATOM 1553 N N . ARG B 1 53 ? 2.611 -18.484 -6.77 1 97.12 53 ARG B N 1
ATOM 1554 C CA . ARG B 1 53 ? 2.518 -19.281 -5.551 1 97.12 53 ARG B CA 1
ATOM 1555 C C . ARG B 1 53 ? 3.73 -19.047 -4.652 1 97.12 53 ARG B C 1
ATOM 1557 O O . ARG B 1 53 ? 3.588 -18.844 -3.445 1 97.12 53 ARG B O 1
ATOM 1564 N N . ALA B 1 54 ? 4.855 -19.109 -5.207 1 97.62 54 ALA B N 1
ATOM 1565 C CA . ALA B 1 54 ? 6.082 -18.922 -4.438 1 97.62 54 ALA B CA 1
ATOM 1566 C C . ALA B 1 54 ? 6.086 -17.547 -3.752 1 97.62 54 ALA B C 1
ATOM 1568 O O . ALA B 1 54 ? 6.414 -17.453 -2.568 1 97.62 54 ALA B O 1
ATOM 1569 N N . ILE B 1 55 ? 5.699 -16.562 -4.414 1 97.06 55 ILE B N 1
ATOM 1570 C CA . ILE B 1 55 ? 5.742 -15.188 -3.93 1 97.06 55 ILE B CA 1
ATOM 1571 C C . ILE B 1 55 ? 4.688 -14.992 -2.844 1 97.06 55 ILE B C 1
ATOM 1573 O O . ILE B 1 55 ? 4.98 -14.453 -1.773 1 97.06 55 ILE B O 1
ATOM 1577 N N . PHE B 1 56 ? 3.484 -15.422 -3.117 1 97.06 56 PHE B N 1
ATOM 1578 C CA . PHE B 1 56 ? 2.404 -15.242 -2.154 1 97.06 56 PHE B CA 1
ATOM 1579 C C . PHE B 1 56 ? 2.652 -16.062 -0.898 1 97.06 56 PHE B C 1
ATOM 1581 O O . PHE B 1 56 ? 2.451 -15.586 0.219 1 97.06 56 PHE B O 1
ATOM 1588 N N . ASP B 1 57 ? 3.076 -17.281 -1.066 1 96.56 57 ASP B N 1
ATOM 1589 C CA . ASP B 1 57 ? 3.377 -18.109 0.093 1 96.56 57 ASP B CA 1
ATOM 1590 C C . ASP B 1 57 ? 4.441 -17.469 0.975 1 96.56 57 ASP B C 1
ATOM 1592 O O . ASP B 1 57 ? 4.297 -17.422 2.199 1 96.56 57 ASP B O 1
ATOM 1596 N N . THR B 1 58 ? 5.477 -17.016 0.367 1 96.5 58 THR B N 1
ATOM 1597 C CA . THR B 1 58 ? 6.562 -16.391 1.122 1 96.5 58 THR B CA 1
ATOM 1598 C C . THR B 1 58 ? 6.09 -15.125 1.813 1 96.5 58 THR B C 1
ATOM 1600 O O . THR B 1 58 ? 6.297 -14.945 3.016 1 96.5 58 THR B O 1
ATOM 1603 N N . THR B 1 59 ? 5.469 -14.25 1.093 1 95.75 59 THR B N 1
ATOM 1604 C CA . THR B 1 59 ? 5.055 -12.945 1.588 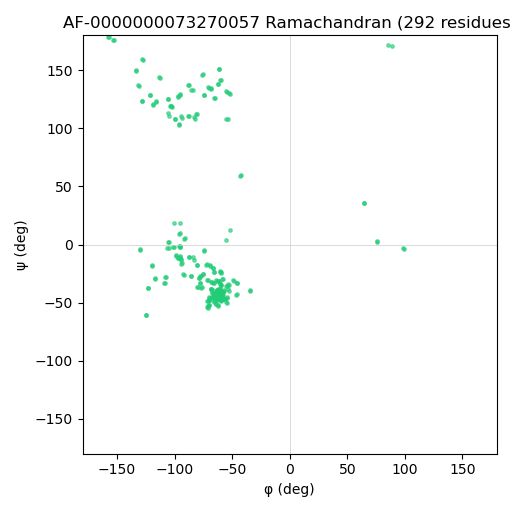1 95.75 59 THR B CA 1
ATOM 1605 C C . THR B 1 59 ? 4.047 -13.086 2.725 1 95.75 59 THR B C 1
ATOM 1607 O O . THR B 1 59 ? 4.238 -12.531 3.807 1 95.75 59 THR B O 1
ATOM 1610 N N . TYR B 1 60 ? 3.021 -13.844 2.469 1 94.88 60 TYR B N 1
ATOM 1611 C CA . TYR B 1 60 ? 1.976 -14.023 3.469 1 94.88 60 TYR B CA 1
ATOM 1612 C C . TYR B 1 60 ? 2.469 -14.883 4.625 1 94.88 60 TYR B C 1
ATOM 1614 O O . TYR B 1 60 ? 2.025 -14.719 5.766 1 94.88 60 TYR B O 1
ATOM 1622 N N . GLY B 1 61 ? 3.387 -15.812 4.328 1 93.56 61 GLY B N 1
ATOM 1623 C CA . GLY B 1 61 ? 4.027 -16.578 5.379 1 93.56 61 GLY B CA 1
ATOM 1624 C C . GLY B 1 61 ? 4.844 -15.734 6.332 1 93.56 61 GLY B C 1
ATOM 1625 O O . GLY B 1 61 ? 4.789 -15.93 7.547 1 93.56 61 GLY B O 1
ATOM 1626 N N . LEU B 1 62 ? 5.59 -14.82 5.777 1 93 62 LEU B N 1
ATOM 1627 C CA . LEU B 1 62 ? 6.379 -13.914 6.605 1 93 62 LEU B CA 1
ATOM 1628 C C . LEU B 1 62 ? 5.477 -13.086 7.516 1 93 62 LEU B C 1
ATOM 1630 O O . LEU B 1 62 ? 5.832 -12.812 8.664 1 93 62 LEU B O 1
ATOM 1634 N N . ALA B 1 63 ? 4.34 -12.656 7 1 92.06 63 ALA B N 1
ATOM 1635 C CA . ALA B 1 63 ? 3.391 -11.875 7.789 1 92.06 63 ALA B CA 1
ATOM 1636 C C . ALA B 1 63 ? 2.811 -12.703 8.93 1 92.06 63 ALA B C 1
ATOM 1638 O O . ALA B 1 63 ? 2.627 -12.203 10.039 1 92.06 63 ALA B O 1
ATOM 1639 N N . THR B 1 64 ? 2.451 -13.93 8.672 1 88.56 64 THR B N 1
ATOM 1640 C CA . THR B 1 64 ? 1.922 -14.844 9.68 1 88.56 64 THR B CA 1
ATOM 1641 C C . THR B 1 64 ? 2.91 -15.008 10.836 1 88.56 64 THR B C 1
ATOM 1643 O O . THR B 1 64 ? 2.518 -14.992 12 1 88.56 64 THR B O 1
ATOM 1646 N N . ARG B 1 65 ? 4.133 -15.07 10.539 1 81.75 65 ARG B N 1
ATOM 1647 C CA . ARG B 1 65 ? 5.172 -15.312 11.531 1 81.75 65 ARG B CA 1
ATOM 1648 C C . ARG B 1 65 ? 5.426 -14.062 12.367 1 81.75 65 ARG B C 1
ATOM 1650 O O . ARG B 1 65 ? 5.895 -14.156 13.508 1 81.75 65 ARG B O 1
ATOM 1657 N N . SER B 1 66 ? 5.094 -12.992 11.727 1 73.69 66 SER B N 1
ATOM 1658 C CA . SER B 1 66 ? 5.598 -11.773 12.367 1 73.69 66 SER B CA 1
ATOM 1659 C C . SER B 1 66 ? 4.449 -10.875 12.82 1 73.69 66 SER B C 1
ATOM 1661 O O . SER B 1 66 ? 4.621 -10.055 13.719 1 73.69 66 SER B O 1
ATOM 1663 N N . LEU B 1 67 ? 3.396 -10.992 12.078 1 72.38 67 LEU B N 1
ATOM 1664 C CA . LEU B 1 67 ? 2.291 -10.109 12.445 1 72.38 67 LEU B CA 1
ATOM 1665 C C . LEU B 1 67 ? 1.186 -10.891 13.148 1 72.38 67 LEU B C 1
ATOM 1667 O O . LEU B 1 67 ? 1.025 -12.094 12.914 1 72.38 67 LEU B O 1
ATOM 1671 N N . LEU B 1 68 ? 0.812 -10.867 14.328 1 60.19 68 LEU B N 1
ATOM 1672 C CA . LEU B 1 68 ? 0.091 -11.602 15.359 1 60.19 68 LEU B CA 1
ATOM 1673 C C . LEU B 1 68 ? -1.285 -12.031 14.867 1 60.19 68 LEU B C 1
ATOM 1675 O O . LEU B 1 68 ? -2.066 -12.609 15.625 1 60.19 68 LEU B O 1
ATOM 1679 N N . GLY B 1 69 ? -1.5 -11.938 13.688 1 60.97 69 GLY B N 1
ATOM 1680 C CA . GLY B 1 69 ? -2.93 -12.047 13.438 1 60.97 69 GLY B CA 1
ATOM 1681 C C . GLY B 1 69 ? -3.35 -13.422 12.961 1 60.97 69 GLY B C 1
ATOM 1682 O O . GLY B 1 69 ? -4.457 -13.594 12.445 1 60.97 69 GLY B O 1
ATOM 1683 N N . GLY B 1 70 ? -2.469 -14.57 13.164 1 73.94 70 GLY B N 1
ATOM 1684 C CA . GLY B 1 70 ? -2.873 -15.906 12.742 1 73.94 70 GLY B CA 1
ATOM 1685 C C . GLY B 1 70 ? -2.564 -16.188 11.289 1 73.94 70 GLY B C 1
ATOM 1686 O O . GLY B 1 70 ? -2.148 -15.297 10.547 1 73.94 70 GLY B O 1
ATOM 1687 N N . PRO B 1 71 ? -2.742 -17.469 10.867 1 84.75 71 PRO B N 1
ATOM 1688 C CA . PRO B 1 71 ? -2.352 -17.906 9.523 1 84.75 71 PRO B CA 1
ATOM 1689 C C . PRO B 1 71 ? -3.326 -17.438 8.445 1 84.75 71 PRO B C 1
ATOM 1691 O O . PRO B 1 71 ? -4.488 -17.141 8.742 1 84.75 71 PRO B O 1
ATOM 1694 N N . PHE B 1 72 ? -2.771 -17.156 7.289 1 91.81 72 PHE B N 1
ATOM 1695 C CA . PHE B 1 72 ? -3.562 -16.922 6.086 1 91.81 72 PHE B CA 1
ATOM 1696 C C . PHE B 1 72 ? -3.848 -18.234 5.367 1 91.81 72 PHE B C 1
ATOM 1698 O O . PHE B 1 72 ? -2.996 -19.125 5.324 1 91.81 72 PHE B O 1
ATOM 1705 N N . ALA B 1 73 ? -5.125 -18.422 4.883 1 93.88 73 ALA B N 1
ATOM 1706 C CA . ALA B 1 73 ? -5.473 -19.531 3.998 1 93.88 73 ALA B CA 1
ATOM 1707 C C . ALA B 1 73 ? -5.438 -19.094 2.535 1 93.88 73 ALA B C 1
ATOM 1709 O O . ALA B 1 73 ? -6.34 -18.391 2.068 1 93.88 73 ALA B O 1
ATOM 1710 N N . LEU B 1 74 ? -4.379 -19.484 1.867 1 95.5 74 LEU B N 1
ATOM 1711 C CA . LEU B 1 74 ? -4.242 -19.156 0.455 1 95.5 74 LEU B CA 1
ATOM 1712 C C . LEU B 1 74 ? -4.703 -20.312 -0.428 1 95.5 74 LEU B C 1
ATOM 1714 O O . LEU B 1 74 ? -4.352 -21.469 -0.182 1 95.5 74 LEU B O 1
ATOM 1718 N N . SER B 1 75 ? -5.59 -20.047 -1.347 1 95.69 75 SER B N 1
ATOM 1719 C CA . SER B 1 75 ? -5.957 -21.016 -2.375 1 95.69 75 SER B CA 1
ATOM 1720 C C . SER B 1 75 ? -5.504 -20.562 -3.756 1 95.69 75 SER B C 1
ATOM 1722 O O . SER B 1 75 ? -5.539 -19.359 -4.062 1 95.69 75 SER B O 1
ATOM 1724 N N . TYR B 1 76 ? -5.082 -21.531 -4.566 1 96.06 76 TYR B N 1
ATOM 1725 C CA . TYR B 1 76 ? -4.508 -21.219 -5.875 1 96.06 76 TYR B CA 1
ATOM 1726 C C . TYR B 1 76 ? -5.309 -21.891 -6.988 1 96.06 76 TYR B C 1
ATOM 1728 O O . TYR B 1 76 ? -5.59 -23.094 -6.922 1 96.06 76 TYR B O 1
ATOM 1736 N N . HIS B 1 77 ? -5.695 -21.062 -7.969 1 92.25 77 HIS B N 1
ATOM 1737 C CA . HIS B 1 77 ? -6.492 -21.547 -9.086 1 92.25 77 HIS B CA 1
ATOM 1738 C C . HIS B 1 77 ? -5.863 -21.156 -10.422 1 92.25 77 HIS B C 1
ATOM 1740 O O . HIS B 1 77 ? -5.672 -19.969 -10.703 1 92.25 77 HIS B O 1
ATOM 1746 N N . GLU B 1 78 ? -5.605 -22.188 -11.242 1 93 78 GLU B N 1
ATOM 1747 C CA . GLU B 1 78 ? -4.93 -21.969 -12.516 1 93 78 GLU B CA 1
ATOM 1748 C C . GLU B 1 78 ? -5.934 -21.828 -13.656 1 93 78 GLU B C 1
ATOM 1750 O O . GLU B 1 78 ? -6.891 -22.609 -13.75 1 93 78 GLU B O 1
ATOM 1755 N N . ALA B 1 79 ? -5.797 -20.781 -14.461 1 87.94 79 ALA B N 1
ATOM 1756 C CA . ALA B 1 79 ? -6.496 -20.703 -15.742 1 87.94 79 ALA B CA 1
ATOM 1757 C C . ALA B 1 79 ? -5.711 -21.406 -16.844 1 87.94 79 ALA B C 1
ATOM 1759 O O . ALA B 1 79 ? -4.5 -21.219 -16.969 1 87.94 79 ALA B O 1
ATOM 1760 N N . SER B 1 80 ? -6.395 -22.188 -17.562 1 87.25 80 SER B N 1
ATOM 1761 C CA . SER B 1 80 ? -5.742 -23.016 -18.562 1 87.25 80 SER B CA 1
ATOM 1762 C C . SER B 1 80 ? -5.055 -22.172 -19.625 1 87.25 80 SER B C 1
ATOM 1764 O O . SER B 1 80 ? -5.598 -21.156 -20.062 1 87.25 80 SER B O 1
ATOM 1766 N N . ASP B 1 81 ? -3.828 -22.625 -20 1 83.44 81 ASP B N 1
ATOM 1767 C CA . ASP B 1 81 ? -3.08 -21.969 -21.062 1 83.44 81 ASP B CA 1
ATOM 1768 C C . ASP B 1 81 ? -3.295 -22.688 -22.406 1 83.44 81 ASP B C 1
ATOM 1770 O O . ASP B 1 81 ? -2.689 -22.328 -23.406 1 83.44 81 ASP B O 1
ATOM 1774 N N . GLU B 1 82 ? -4.016 -23.672 -22.328 1 81.5 82 GLU B N 1
ATOM 1775 C CA . GLU B 1 82 ? -4.172 -24.516 -23.5 1 81.5 82 GLU B CA 1
ATOM 1776 C C . GLU B 1 82 ? -4.633 -23.703 -24.719 1 81.5 82 GLU B C 1
ATOM 1778 O O . GLU B 1 82 ? -5.586 -22.922 -24.609 1 81.5 82 GLU B O 1
ATOM 1783 N N . GLY B 1 83 ? -3.941 -23.922 -25.812 1 83.38 83 GLY B N 1
ATOM 1784 C CA . GLY B 1 83 ? -4.312 -23.312 -27.078 1 83.38 83 GLY B CA 1
ATOM 1785 C C . GLY B 1 83 ? -3.945 -21.844 -27.172 1 83.38 83 GLY B C 1
ATOM 1786 O O . GLY B 1 83 ? -4.18 -21.203 -28.203 1 83.38 83 GLY B O 1
ATOM 1787 N N . LEU B 1 84 ? -3.354 -21.406 -26.203 1 79.94 84 LEU B N 1
ATOM 1788 C CA . LEU B 1 84 ? -3.074 -19.969 -26.172 1 79.94 84 LEU B CA 1
ATOM 1789 C C . LEU B 1 84 ? -1.7 -19.672 -26.766 1 79.94 84 LEU B C 1
ATOM 1791 O O . LEU B 1 84 ? -1.466 -18.578 -27.281 1 79.94 84 LEU B O 1
ATOM 1795 N N . PHE B 1 85 ? -0.817 -20.719 -26.672 1 82.12 85 PHE B N 1
ATOM 1796 C CA . PHE B 1 85 ? 0.557 -20.5 -27.109 1 82.12 85 PHE B CA 1
ATOM 1797 C C . PHE B 1 85 ? 1.033 -21.656 -27.984 1 82.12 85 PHE B C 1
ATOM 1799 O O . PHE B 1 85 ? 0.557 -22.781 -27.859 1 82.12 85 PHE B O 1
ATOM 1806 N N . ASP B 1 86 ? 1.884 -21.234 -28.844 1 88.31 86 ASP B N 1
ATOM 1807 C CA . ASP B 1 86 ? 2.682 -22.266 -29.5 1 88.31 86 ASP B CA 1
ATOM 1808 C C . ASP B 1 86 ? 3.494 -23.062 -28.469 1 88.31 86 ASP B C 1
ATOM 1810 O O . ASP B 1 86 ? 4.016 -22.484 -27.516 1 88.31 86 ASP B O 1
ATOM 1814 N N . PRO B 1 87 ? 3.594 -24.359 -28.688 1 88.44 87 PRO B N 1
ATOM 1815 C CA . PRO B 1 87 ? 4.289 -25.203 -27.719 1 88.44 87 PRO B CA 1
ATOM 1816 C C . PRO B 1 87 ? 5.688 -24.688 -27.391 1 88.44 87 PRO B C 1
ATOM 1818 O O . PRO B 1 87 ? 6.121 -24.766 -26.234 1 88.44 87 PRO B O 1
ATOM 1821 N N . GLU B 1 88 ? 6.375 -24.219 -28.359 1 88.31 88 GLU B N 1
ATOM 1822 C CA . GLU B 1 88 ? 7.73 -23.734 -28.141 1 88.31 88 GLU B CA 1
ATOM 1823 C C . GLU B 1 88 ? 7.727 -22.469 -27.281 1 88.31 88 GLU B C 1
ATOM 1825 O O . GLU B 1 88 ? 8.586 -22.281 -26.422 1 88.31 88 GLU B O 1
ATOM 1830 N N . VAL B 1 89 ? 6.809 -21.625 -27.547 1 88.81 89 VAL B N 1
ATOM 1831 C CA . VAL B 1 89 ? 6.664 -20.391 -26.797 1 88.81 89 VAL B CA 1
ATOM 1832 C C . VAL B 1 89 ? 6.297 -20.703 -25.344 1 88.81 89 VAL B C 1
ATOM 1834 O O . VAL B 1 89 ? 6.855 -20.125 -24.422 1 88.81 89 VAL B O 1
ATOM 1837 N N . LEU B 1 90 ? 5.398 -21.656 -25.219 1 89.56 90 LEU B N 1
ATOM 1838 C CA . LEU B 1 90 ? 4.984 -22.062 -23.875 1 89.56 90 LEU B CA 1
ATOM 1839 C C . LEU B 1 90 ? 6.168 -22.609 -23.078 1 89.56 90 LEU B C 1
ATOM 1841 O O . LEU B 1 90 ? 6.34 -22.266 -21.906 1 89.56 90 LEU B O 1
ATOM 1845 N N . ALA B 1 91 ? 6.934 -23.406 -23.75 1 90.25 91 ALA B N 1
ATOM 1846 C CA . ALA B 1 91 ? 8.102 -23.984 -23.094 1 90.25 91 ALA B CA 1
ATOM 1847 C C . ALA B 1 91 ? 9.07 -22.906 -22.625 1 90.25 91 ALA B C 1
ATOM 1849 O O . ALA B 1 91 ? 9.633 -22.984 -21.531 1 90.25 91 ALA B O 1
ATOM 1850 N N . THR B 1 92 ? 9.258 -21.922 -23.422 1 90.06 92 THR B N 1
ATOM 1851 C CA . THR B 1 92 ? 10.141 -20.812 -23.094 1 90.06 92 THR B CA 1
ATOM 1852 C C . THR B 1 92 ? 9.594 -20.031 -21.906 1 90.06 92 THR B C 1
ATOM 1854 O O . THR B 1 92 ? 10.352 -19.641 -21.016 1 90.06 92 THR B O 1
ATOM 1857 N N . ARG B 1 93 ? 8.359 -19.812 -21.922 1 88.19 93 ARG B N 1
ATOM 1858 C CA . ARG B 1 93 ? 7.715 -19.109 -20.812 1 88.19 93 ARG B CA 1
ATOM 1859 C C . ARG B 1 93 ? 7.852 -19.875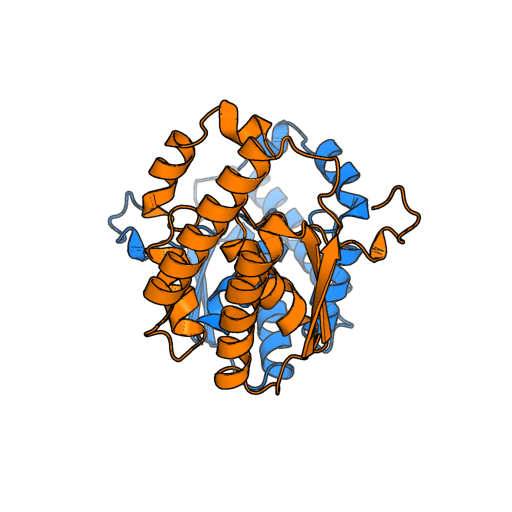 -19.516 1 88.19 93 ARG B C 1
ATOM 1861 O O . ARG B 1 93 ? 8.172 -19.297 -18.469 1 88.19 93 ARG B O 1
ATOM 1868 N N . VAL B 1 94 ? 7.648 -21.109 -19.625 1 91.38 94 VAL B N 1
ATOM 1869 C CA . VAL B 1 94 ? 7.734 -21.969 -18.453 1 91.38 94 VAL B CA 1
ATOM 1870 C C . VAL B 1 94 ? 9.148 -21.922 -17.891 1 91.38 94 VAL B C 1
ATOM 1872 O O . VAL B 1 94 ? 9.336 -21.812 -16.672 1 91.38 94 VAL B O 1
ATOM 1875 N N . ALA B 1 95 ? 10.078 -21.984 -18.719 1 92.12 95 ALA B N 1
ATOM 1876 C CA . ALA B 1 95 ? 11.477 -21.938 -18.297 1 92.12 95 ALA B CA 1
ATOM 1877 C C . ALA B 1 95 ? 11.805 -20.625 -17.609 1 92.12 95 ALA B C 1
ATOM 1879 O O . ALA B 1 95 ? 12.5 -20.594 -16.594 1 92.12 95 ALA B O 1
ATOM 1880 N N . LYS B 1 96 ? 11.336 -19.547 -18.156 1 92.62 96 LYS B N 1
ATOM 1881 C CA . LYS B 1 96 ? 11.547 -18.219 -17.578 1 92.62 96 LYS B CA 1
ATOM 1882 C C . LYS B 1 96 ? 10.922 -18.125 -16.188 1 92.62 96 LYS B C 1
ATOM 1884 O O . LYS B 1 96 ? 11.516 -17.547 -15.273 1 92.62 96 LYS B O 1
ATOM 1889 N N . GLU B 1 97 ? 9.727 -18.672 -16.078 1 93.12 97 GLU B N 1
ATOM 1890 C CA . GLU B 1 97 ? 9.047 -18.672 -14.789 1 93.12 97 GLU B CA 1
ATOM 1891 C C . GLU B 1 97 ? 9.82 -19.469 -13.75 1 93.12 97 GLU B C 1
ATOM 1893 O O . GLU B 1 97 ? 9.93 -19.062 -12.594 1 93.12 97 GLU B O 1
ATOM 1898 N N . GLN B 1 98 ? 10.344 -20.609 -14.188 1 94.5 98 GLN B N 1
ATOM 1899 C CA . GLN B 1 98 ? 11.117 -21.438 -13.281 1 94.5 98 GLN B CA 1
ATOM 1900 C C . GLN B 1 98 ? 12.367 -20.719 -12.789 1 94.5 98 GLN B C 1
ATOM 1902 O O . GLN B 1 98 ? 12.711 -20.797 -11.609 1 94.5 98 GLN B O 1
ATOM 1907 N N . ALA B 1 99 ? 12.977 -20.062 -13.68 1 94.38 99 ALA B N 1
ATOM 1908 C CA . ALA B 1 99 ? 14.164 -19.281 -13.305 1 94.38 99 ALA B CA 1
ATOM 1909 C C . ALA B 1 99 ? 13.805 -18.172 -12.32 1 94.38 99 ALA B C 1
ATOM 1911 O O . ALA B 1 99 ? 14.555 -17.922 -11.375 1 94.38 99 ALA B O 1
ATOM 1912 N N . ALA B 1 100 ? 12.719 -17.531 -12.523 1 93.56 100 ALA B N 1
ATOM 1913 C CA . ALA B 1 100 ? 12.25 -16.469 -11.641 1 93.56 100 ALA B CA 1
ATOM 1914 C C . ALA B 1 100 ? 11.945 -17 -10.25 1 93.56 100 ALA B C 1
ATOM 1916 O O . ALA B 1 100 ? 12.227 -16.328 -9.25 1 93.56 100 ALA B O 1
ATOM 1917 N N . VAL B 1 101 ? 11.383 -18.156 -10.211 1 96.25 101 VAL B N 1
ATOM 1918 C CA . VAL B 1 101 ? 11.07 -18.781 -8.93 1 96.25 101 VAL B CA 1
ATOM 1919 C C . VAL B 1 101 ? 12.359 -19.078 -8.164 1 96.25 101 VAL B C 1
ATOM 1921 O O . VAL B 1 101 ? 12.453 -18.781 -6.969 1 96.25 101 VAL B O 1
ATOM 1924 N N . ALA B 1 102 ? 13.289 -19.641 -8.867 1 96.44 102 ALA B N 1
ATOM 1925 C CA . ALA B 1 102 ? 14.562 -19.953 -8.234 1 96.44 102 ALA B CA 1
ATOM 1926 C C . ALA B 1 102 ? 15.242 -18.703 -7.691 1 96.44 102 ALA B C 1
ATOM 1928 O O . ALA B 1 102 ? 15.773 -18.719 -6.578 1 96.44 102 ALA B O 1
ATOM 1929 N N . THR B 1 103 ? 15.266 -17.656 -8.422 1 94.56 103 THR B N 1
ATOM 1930 C CA . THR B 1 103 ? 15.844 -16.391 -8 1 94.56 103 THR B CA 1
ATOM 1931 C C . THR B 1 103 ? 15.125 -15.844 -6.773 1 94.56 103 THR B C 1
ATOM 1933 O O . THR B 1 103 ? 15.758 -15.375 -5.824 1 94.56 103 THR B O 1
ATOM 1936 N N . TRP B 1 104 ? 13.82 -15.898 -6.797 1 95.38 104 TRP B N 1
ATOM 1937 C CA . TRP B 1 104 ? 13.016 -15.438 -5.668 1 95.38 104 TRP B CA 1
ATOM 1938 C C . TRP B 1 104 ? 13.359 -16.219 -4.402 1 95.38 104 TRP B C 1
ATOM 1940 O O . TRP B 1 104 ? 13.57 -15.625 -3.342 1 95.38 104 TRP B O 1
ATOM 1950 N N . GLN B 1 105 ? 13.391 -17.516 -4.59 1 95.94 105 GLN B N 1
ATOM 1951 C CA . GLN B 1 105 ? 13.688 -18.375 -3.447 1 95.94 105 GLN B CA 1
ATOM 1952 C C . GLN B 1 105 ? 15.078 -18.094 -2.895 1 95.94 105 GLN B C 1
ATOM 1954 O O . GLN B 1 105 ? 15.281 -18.062 -1.678 1 95.94 105 GLN B O 1
ATOM 1959 N N . ARG B 1 106 ? 15.961 -17.859 -3.738 1 95.25 106 ARG B N 1
ATOM 1960 C CA . ARG B 1 106 ? 17.312 -17.531 -3.316 1 95.25 106 ARG B CA 1
ATOM 1961 C C . ARG B 1 106 ? 17.344 -16.188 -2.582 1 95.25 106 ARG B C 1
ATOM 1963 O O . ARG B 1 106 ? 17.922 -16.094 -1.496 1 95.25 106 ARG B O 1
ATOM 1970 N N . ASP B 1 107 ? 16.75 -15.203 -3.15 1 93.5 107 ASP B N 1
ATOM 1971 C CA . ASP B 1 107 ? 16.766 -13.852 -2.609 1 93.5 107 ASP B CA 1
ATOM 1972 C C . ASP B 1 107 ? 16.078 -13.789 -1.25 1 93.5 107 ASP B C 1
ATOM 1974 O O . ASP B 1 107 ? 16.453 -12.984 -0.393 1 93.5 107 ASP B O 1
ATOM 1978 N N . THR B 1 108 ? 15.07 -14.641 -1.034 1 95.69 108 THR B N 1
ATOM 1979 C CA . THR B 1 108 ? 14.234 -14.492 0.152 1 95.69 108 THR B CA 1
ATOM 1980 C C . THR B 1 108 ? 14.57 -15.562 1.185 1 95.69 108 THR B C 1
ATOM 1982 O O . THR B 1 108 ? 13.945 -15.641 2.24 1 95.69 108 THR B O 1
ATOM 1985 N N . SER B 1 109 ? 15.531 -16.375 0.878 1 95.31 109 SER B N 1
ATOM 1986 C CA . SER B 1 109 ? 15.859 -17.516 1.727 1 95.31 109 SER B CA 1
ATOM 1987 C C . SER B 1 109 ? 16.25 -17.062 3.129 1 95.31 109 SER B C 1
ATOM 1989 O O . SER B 1 109 ? 16.047 -17.797 4.102 1 95.31 109 SER B O 1
ATOM 1991 N N . ALA B 1 110 ? 16.703 -15.859 3.299 1 93.94 110 ALA B N 1
ATOM 1992 C CA . ALA B 1 110 ? 17.219 -15.398 4.59 1 93.94 110 ALA B CA 1
ATOM 1993 C C . ALA B 1 110 ? 16.172 -14.562 5.32 1 93.94 110 ALA B C 1
ATOM 1995 O O . ALA B 1 110 ? 16.406 -14.109 6.445 1 93.94 110 ALA B O 1
ATOM 1996 N N . PHE B 1 111 ? 15.055 -14.367 4.684 1 95.12 111 PHE B N 1
ATOM 1997 C CA . PHE B 1 111 ? 14.055 -13.516 5.309 1 95.12 111 PHE B CA 1
ATOM 1998 C C . PHE B 1 111 ? 13.367 -14.234 6.461 1 95.12 111 PHE B C 1
ATOM 2000 O O . PHE B 1 111 ? 12.883 -15.359 6.301 1 95.12 111 PHE B O 1
ATOM 2007 N N . ALA B 1 112 ? 13.297 -13.656 7.625 1 92.44 112 ALA B N 1
ATOM 2008 C CA . ALA B 1 112 ? 12.641 -14.234 8.797 1 92.44 112 ALA B CA 1
ATOM 2009 C C . ALA B 1 112 ? 11.344 -13.508 9.125 1 92.44 112 ALA B C 1
ATOM 2011 O O . ALA B 1 112 ? 10.422 -14.086 9.703 1 92.44 112 ALA B O 1
ATOM 2012 N N . ARG B 1 113 ? 11.391 -12.258 8.836 1 92.75 113 ARG B N 1
ATOM 2013 C CA . ARG B 1 113 ? 10.258 -11.414 9.188 1 92.75 113 ARG B CA 1
ATOM 2014 C C . ARG B 1 113 ? 9.773 -10.617 7.984 1 92.75 113 ARG B C 1
ATOM 2016 O O . ARG B 1 113 ? 10.516 -10.43 7.02 1 92.75 113 ARG B O 1
ATOM 2023 N N . LEU B 1 114 ? 8.508 -10.148 8.055 1 93.62 114 LEU B N 1
ATOM 2024 C CA . LEU B 1 114 ? 7.969 -9.305 6.992 1 93.62 114 LEU B CA 1
ATOM 2025 C C . LEU B 1 114 ? 8.812 -8.047 6.812 1 93.62 114 LEU B C 1
ATOM 2027 O O . LEU B 1 114 ? 8.961 -7.551 5.695 1 93.62 114 LEU B O 1
ATOM 2031 N N . ALA B 1 115 ? 9.445 -7.582 7.922 1 93 115 ALA B N 1
ATOM 2032 C CA . ALA B 1 115 ? 10.312 -6.406 7.883 1 93 115 ALA B CA 1
ATOM 2033 C C . ALA B 1 115 ? 11.5 -6.633 6.957 1 93 115 ALA B C 1
ATOM 2035 O O . ALA B 1 115 ? 11.977 -5.703 6.301 1 93 115 ALA B O 1
ATOM 2036 N N . ASP B 1 116 ? 11.953 -7.84 6.852 1 94.12 116 ASP B N 1
ATOM 2037 C CA . ASP B 1 116 ? 13.055 -8.172 5.957 1 94.12 116 ASP B CA 1
ATOM 2038 C C . ASP B 1 116 ? 12.641 -8.016 4.496 1 94.12 116 ASP B C 1
ATOM 2040 O O . ASP B 1 116 ? 13.398 -7.473 3.686 1 94.12 116 ASP B O 1
ATOM 2044 N N . LEU B 1 117 ? 11.492 -8.516 4.18 1 94.69 117 LEU B N 1
ATOM 2045 C CA . LEU B 1 117 ? 10.969 -8.367 2.826 1 94.69 117 LEU B CA 1
ATOM 2046 C C . LEU B 1 117 ? 10.75 -6.895 2.486 1 94.69 117 LEU B C 1
ATOM 2048 O O . LEU B 1 117 ? 11.078 -6.457 1.381 1 94.69 117 LEU B O 1
ATOM 2052 N N . HIS B 1 118 ? 10.18 -6.16 3.436 1 92.81 118 HIS B N 1
ATOM 2053 C CA . HIS B 1 118 ? 9.969 -4.73 3.256 1 92.81 118 HIS B CA 1
ATOM 2054 C C . HIS B 1 118 ? 11.273 -4.02 2.912 1 92.81 118 HIS B C 1
ATOM 2056 O O . HIS B 1 118 ? 11.336 -3.256 1.947 1 92.81 118 HIS B O 1
ATOM 2062 N N . ALA B 1 119 ? 12.258 -4.297 3.695 1 90.75 119 ALA B N 1
ATOM 2063 C CA . ALA B 1 119 ? 13.562 -3.66 3.498 1 90.75 119 ALA B CA 1
ATOM 2064 C C . ALA B 1 119 ? 14.148 -4.016 2.133 1 90.75 119 ALA B C 1
ATOM 2066 O O . ALA B 1 119 ? 14.617 -3.139 1.406 1 90.75 119 ALA B O 1
ATOM 2067 N N . TRP B 1 120 ? 14.094 -5.262 1.794 1 92 120 TRP B N 1
ATOM 2068 C CA . TRP B 1 120 ? 14.633 -5.734 0.521 1 92 120 TRP B CA 1
ATOM 2069 C C . TRP B 1 120 ? 13.875 -5.121 -0.65 1 92 120 TRP B C 1
ATOM 2071 O O . TRP B 1 120 ? 14.477 -4.656 -1.617 1 92 120 TRP B O 1
ATOM 2081 N N 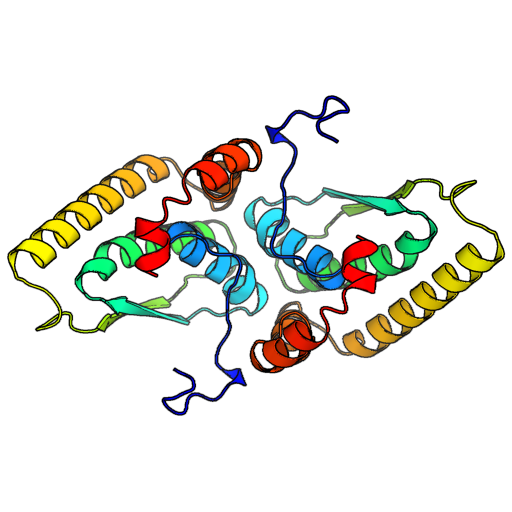. LEU B 1 121 ? 12.547 -5.137 -0.578 1 90.31 121 LEU B N 1
ATOM 2082 C CA . LEU B 1 121 ? 11.68 -4.648 -1.649 1 90.31 121 LEU B CA 1
ATOM 2083 C C . LEU B 1 121 ? 11.969 -3.186 -1.959 1 90.31 121 LEU B C 1
ATOM 2085 O O . LEU B 1 121 ? 12.086 -2.803 -3.127 1 90.31 121 LEU B O 1
ATOM 2089 N N . HIS B 1 122 ? 12.141 -2.367 -0.969 1 86.25 122 HIS B N 1
ATOM 2090 C CA . HIS B 1 122 ? 12.211 -0.922 -1.163 1 86.25 122 HIS B CA 1
ATOM 2091 C C . HIS B 1 122 ? 13.656 -0.452 -1.271 1 86.25 122 HIS B C 1
ATOM 2093 O O . HIS B 1 122 ? 13.914 0.677 -1.695 1 86.25 122 HIS B O 1
ATOM 2099 N N . ALA B 1 123 ? 14.594 -1.336 -0.967 1 82.81 123 ALA B N 1
ATOM 2100 C CA . ALA B 1 123 ? 16 -0.953 -1.06 1 82.81 123 ALA B CA 1
ATOM 2101 C C . ALA B 1 123 ? 16.672 -1.612 -2.262 1 82.81 123 ALA B C 1
ATOM 2103 O O . ALA B 1 123 ? 17.625 -1.071 -2.82 1 82.81 123 ALA B O 1
ATOM 2104 N N . THR B 1 124 ? 16.188 -2.76 -2.672 1 78.88 124 THR B N 1
ATOM 2105 C CA . THR B 1 124 ? 16.969 -3.574 -3.604 1 78.88 124 THR B CA 1
ATOM 2106 C C . THR B 1 124 ? 16.156 -3.865 -4.867 1 78.88 124 THR B C 1
ATOM 2108 O O . THR B 1 124 ? 16.688 -3.82 -5.977 1 78.88 124 THR B O 1
ATOM 2111 N N . HIS B 1 125 ? 14.93 -4.066 -4.688 1 81.62 125 HIS B N 1
ATOM 2112 C CA . HIS B 1 125 ? 14.117 -4.484 -5.824 1 81.62 125 HIS B CA 1
ATOM 2113 C C . HIS B 1 125 ? 13.977 -3.361 -6.844 1 81.62 125 HIS B C 1
ATOM 2115 O O . HIS B 1 125 ? 13.656 -2.227 -6.488 1 81.62 125 HIS B O 1
ATOM 2121 N N . LEU B 1 126 ? 14.148 -3.615 -8.062 1 69.06 126 LEU B N 1
ATOM 2122 C CA . LEU B 1 126 ? 14.273 -2.652 -9.148 1 69.06 126 LEU B CA 1
ATOM 2123 C C . LEU B 1 126 ? 13.023 -1.789 -9.266 1 69.06 126 LEU B C 1
ATOM 2125 O O . LEU B 1 126 ? 13.117 -0.578 -9.477 1 69.06 126 LEU B O 1
ATOM 2129 N N . CYS B 1 127 ? 11.906 -2.379 -9.055 1 70 127 CYS B N 1
ATOM 2130 C CA . CYS B 1 127 ? 10.656 -1.679 -9.328 1 70 127 CYS B CA 1
ATOM 2131 C C . CYS B 1 127 ? 10.305 -0.732 -8.188 1 70 127 CYS B C 1
ATOM 2133 O O . CYS B 1 127 ? 9.57 0.238 -8.383 1 70 127 CYS B O 1
ATOM 2135 N N . TYR B 1 128 ? 10.938 -0.968 -7.031 1 73.19 128 TYR B N 1
ATOM 2136 C CA . TYR B 1 128 ? 10.383 -0.25 -5.891 1 73.19 128 TYR B CA 1
ATOM 2137 C C . TYR B 1 128 ? 11.477 0.472 -5.113 1 73.19 128 TYR B C 1
ATOM 2139 O O . TYR B 1 128 ? 11.18 1.261 -4.211 1 73.19 128 TYR B O 1
ATOM 2147 N N . ALA B 1 129 ? 12.633 0.185 -5.59 1 65.88 129 ALA B N 1
ATOM 2148 C CA . ALA B 1 129 ? 13.75 0.898 -4.98 1 65.88 129 ALA B CA 1
ATOM 2149 C C . ALA B 1 129 ? 13.914 2.287 -5.59 1 65.88 129 ALA B C 1
ATOM 21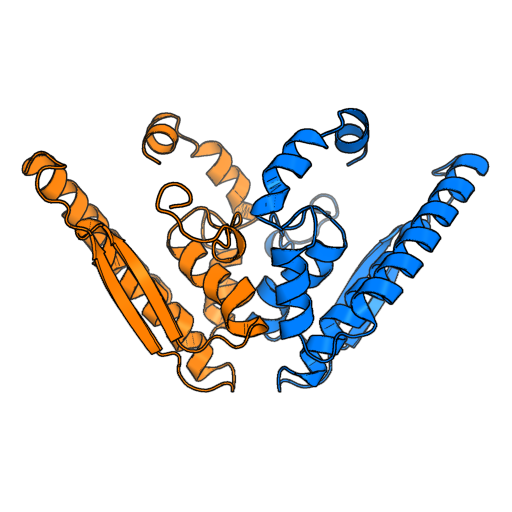51 O O . ALA B 1 129 ? 14.133 2.42 -6.797 1 65.88 129 ALA B O 1
ATOM 2152 N N . VAL B 1 130 ? 13.555 3.336 -4.812 1 59.91 130 VAL B N 1
ATOM 2153 C CA . VAL B 1 130 ? 13.602 4.715 -5.285 1 59.91 130 VAL B CA 1
ATOM 2154 C C . VAL B 1 130 ? 14.922 4.969 -6.012 1 59.91 130 VAL B C 1
ATOM 2156 O O . VAL B 1 130 ? 14.945 5.59 -7.074 1 59.91 130 VAL B O 1
ATOM 2159 N N . TYR B 1 131 ? 15.883 4.457 -5.398 1 51.44 131 TYR B N 1
ATOM 2160 C CA . TYR B 1 131 ? 17.203 4.738 -5.961 1 51.44 131 TYR B CA 1
ATOM 2161 C C . TYR B 1 131 ? 17.391 4.035 -7.301 1 51.44 131 TYR B C 1
ATOM 2163 O O . TYR B 1 131 ? 18.219 4.441 -8.117 1 51.44 131 TYR B O 1
ATOM 2171 N N . ARG B 1 132 ? 16.547 3.064 -7.473 1 47.97 132 ARG B N 1
ATOM 2172 C CA . ARG B 1 132 ? 16.719 2.291 -8.695 1 47.97 132 ARG B CA 1
ATOM 2173 C C . ARG B 1 132 ? 15.656 2.643 -9.727 1 47.97 132 ARG B C 1
ATOM 2175 O O . ARG B 1 132 ? 15.641 2.086 -10.828 1 47.97 132 ARG B O 1
ATOM 2182 N N . GLN B 1 133 ? 14.742 3.555 -9.273 1 51.31 133 GLN B N 1
ATOM 2183 C CA . GLN B 1 133 ? 13.617 3.873 -10.141 1 51.31 133 GLN B CA 1
ATOM 2184 C C . GLN B 1 133 ? 14.094 4.465 -11.461 1 51.31 133 GLN B C 1
ATOM 2186 O O . GLN B 1 133 ? 13.43 4.309 -12.492 1 51.31 133 GLN B O 1
ATOM 2191 N N . HIS B 1 134 ? 15.164 5.18 -11.312 1 48.47 134 HIS B N 1
ATOM 2192 C CA . HIS B 1 134 ? 15.719 5.695 -12.562 1 48.47 134 HIS B CA 1
ATOM 2193 C C . HIS B 1 134 ? 16.094 4.559 -13.508 1 48.47 134 HIS B C 1
ATOM 2195 O O . HIS B 1 134 ? 16.125 4.75 -14.727 1 48.47 134 HIS B O 1
ATOM 2201 N N . GLU B 1 135 ? 16.359 3.387 -12.977 1 46.06 135 GLU B N 1
ATOM 2202 C CA . GLU B 1 135 ? 16.703 2.229 -13.797 1 46.06 135 GLU B CA 1
ATOM 2203 C C . GLU B 1 135 ? 15.461 1.605 -14.422 1 46.06 135 GLU B C 1
ATOM 2205 O O . GLU B 1 135 ? 15.539 0.982 -15.484 1 46.06 135 GLU B O 1
ATOM 2210 N N . VAL B 1 136 ? 14.398 1.768 -13.742 1 45 136 VAL B N 1
ATOM 2211 C CA . VAL B 1 136 ? 13.133 1.241 -14.242 1 45 136 VAL B CA 1
ATOM 2212 C C . VAL B 1 136 ? 12.664 2.061 -15.445 1 45 136 VAL B C 1
ATOM 2214 O O . VAL B 1 136 ? 12.195 1.504 -16.438 1 45 136 VAL B O 1
ATOM 2217 N N . ALA B 1 137 ? 12.586 3.484 -15.234 1 43.06 137 ALA B N 1
ATOM 2218 C CA . ALA B 1 137 ? 12.266 4.289 -16.406 1 43.06 137 ALA B CA 1
ATOM 2219 C C . ALA B 1 137 ? 13.102 3.855 -17.609 1 43.06 137 ALA B C 1
ATOM 2221 O O . ALA B 1 137 ? 12.617 3.879 -18.75 1 43.06 137 ALA B O 1
ATOM 2222 N N . ALA B 1 138 ? 14.211 3.471 -17.328 1 39.53 138 ALA B N 1
ATOM 2223 C CA . ALA B 1 138 ? 15.031 3.072 -18.469 1 39.53 138 ALA B CA 1
ATOM 2224 C C . ALA B 1 138 ? 14.617 1.699 -18.984 1 39.53 138 ALA B C 1
ATOM 2226 O O . ALA B 1 138 ? 14.867 1.366 -20.156 1 39.53 138 ALA B O 1
ATOM 2227 N N . LYS B 1 139 ? 14.086 0.9 -18.141 1 39.28 139 LYS B N 1
ATOM 2228 C CA . LYS B 1 139 ? 13.695 -0.416 -18.641 1 39.28 139 LYS B CA 1
ATOM 2229 C C . LYS B 1 139 ? 12.32 -0.369 -19.312 1 39.28 139 LYS B C 1
ATOM 2231 O O . LYS B 1 139 ? 11.773 -1.407 -19.688 1 39.28 139 LYS B O 1
ATOM 2236 N N . ASP B 1 140 ? 11.492 0.597 -19.219 1 38 140 ASP B N 1
ATOM 2237 C CA . ASP B 1 140 ? 10.352 0.638 -20.125 1 38 140 ASP B CA 1
ATOM 2238 C C . ASP B 1 140 ? 10.758 0.285 -21.547 1 38 140 ASP B C 1
ATOM 2240 O O . ASP B 1 140 ? 11.203 1.151 -22.312 1 38 140 ASP B O 1
ATOM 2244 N N . ASP B 1 141 ? 11.242 -0.763 -21.734 1 32 141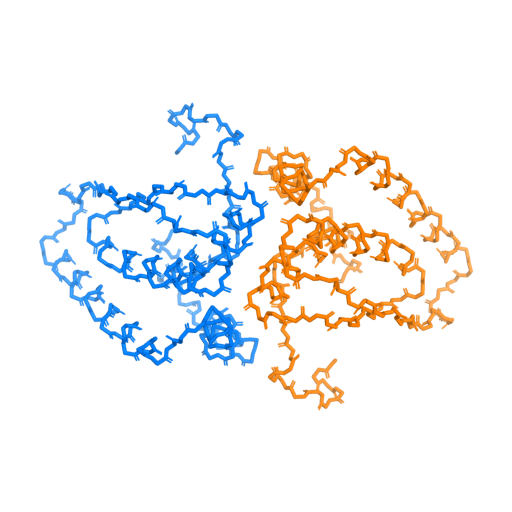 ASP B N 1
ATOM 2245 C CA . ASP B 1 141 ? 11.297 -1.307 -23.078 1 32 141 ASP B CA 1
ATOM 2246 C C . ASP B 1 141 ? 9.906 -1.362 -23.703 1 32 141 ASP B C 1
ATOM 2248 O O . ASP B 1 141 ? 8.984 -1.96 -23.141 1 32 141 ASP B O 1
ATOM 2252 N N . PRO B 1 142 ? 9.555 -0.59 -24.625 1 35.09 142 PRO B N 1
ATOM 2253 C CA . PRO B 1 142 ? 8.305 -0.623 -25.391 1 35.09 142 PRO B CA 1
ATOM 2254 C C . PRO B 1 142 ? 7.793 -2.043 -25.625 1 35.09 142 PRO B C 1
ATOM 2256 O O . PRO B 1 142 ? 6.578 -2.264 -25.688 1 35.09 142 PRO B O 1
ATOM 2259 N N . LYS B 1 143 ? 8.578 -2.984 -25.891 1 33.88 143 LYS B N 1
ATOM 2260 C CA . LYS B 1 143 ? 8.141 -4.332 -26.234 1 33.88 143 LYS B CA 1
ATOM 2261 C C . LYS B 1 143 ? 7.5 -5.031 -25.047 1 33.88 143 LYS B C 1
ATOM 2263 O O . LYS B 1 143 ? 6.578 -5.828 -25.203 1 33.88 143 LYS B O 1
ATOM 2268 N N . LEU B 1 144 ? 7.938 -4.895 -23.875 1 33.28 144 LEU B N 1
ATOM 2269 C CA . LEU B 1 144 ? 7.395 -5.539 -22.688 1 33.28 144 LEU B CA 1
ATOM 2270 C C . LEU B 1 144 ? 6.109 -4.852 -22.234 1 33.28 144 LEU B C 1
ATOM 2272 O O . LEU B 1 144 ? 5.168 -5.516 -21.797 1 33.28 144 LEU B O 1
ATOM 2276 N N . ALA B 1 145 ? 5.953 -3.553 -22.328 1 35.59 145 ALA B N 1
ATOM 2277 C CA . ALA B 1 145 ? 4.699 -2.832 -22.125 1 35.59 145 ALA B CA 1
ATOM 2278 C C . ALA B 1 145 ? 3.596 -3.398 -23.016 1 35.59 145 ALA B C 1
ATOM 2280 O O . ALA B 1 145 ? 2.424 -3.406 -22.641 1 35.59 145 ALA B O 1
ATOM 2281 N N . ALA B 1 146 ? 4.016 -3.799 -24.125 1 32.84 146 ALA B N 1
ATOM 2282 C CA . ALA B 1 146 ? 3.105 -4.363 -25.109 1 32.84 146 ALA B CA 1
ATOM 2283 C C . ALA B 1 146 ? 2.621 -5.746 -24.688 1 32.84 146 ALA B C 1
ATOM 2285 O O . ALA B 1 146 ? 1.698 -6.301 -25.297 1 32.84 146 ALA B O 1
ATOM 2286 N N . THR B 1 147 ? 3.326 -6.367 -23.734 1 31.92 147 THR B N 1
ATOM 2287 C CA . THR B 1 147 ? 2.93 -7.738 -23.438 1 31.92 147 THR B CA 1
ATOM 2288 C C . THR B 1 147 ? 1.957 -7.773 -22.266 1 31.92 147 THR B C 1
ATOM 2290 O O . THR B 1 147 ? 1.452 -8.836 -21.891 1 31.92 147 THR B O 1
ATOM 2293 N N . TYR B 1 148 ? 1.862 -6.719 -21.5 1 31.75 148 TYR B N 1
ATOM 2294 C CA . TYR B 1 148 ? 0.866 -6.684 -20.438 1 31.75 148 TYR B CA 1
ATOM 2295 C C . TYR B 1 148 ? -0.465 -6.148 -20.953 1 31.75 148 TYR B C 1
ATOM 2297 O O . TYR B 1 148 ? -0.494 -5.266 -21.812 1 31.75 148 TYR B O 1
#

Sequence (296 aa):
MLGLGLPANSLLKECSSYDTVGNGYFSLTIHAIPARWRRLAVITSAFHMPRARAIFDTTYGLATRSLLGGPFALSYHEASDEGLFDPEVLATRVAKEQAAVATWQRDTSAFARLADLHAWLHATHLCYAVYRQHEVAAKDDPKLAATYMLGLGLPANSLLKECSSYDTVGNGYFSLTIHAIPARWRRLAVITSAFHMPRARAIFDTTYGLATRSLLGGPFALSYHEASDEGLFDPEVLATRVAKEQAAVATWQRDTSAFARLADLHAWLHATHLCYAVYRQHEVAAKDDPKLAATY

pLDDT: mean 78.88, std 20.05, range [31.47, 97.69]